Protein AF-A0A7L2SPP6-F1 (afdb_monomer_lite)

pLDDT: mean 87.81, std 11.23, range [38.44, 98.44]

InterPro domains:
  IPR000504 RNA recognition motif domain [PF00076] (158-211)
  IPR000504 RNA recognition motif domain [SM00360] (146-215)
  IPR000719 Protein kinase domain [PF00069] (4-117)
  IPR000719 Protein kinase domain [PS50011] (1-117)
  IPR011009 Protein kinase-like domain superfamily [SSF56112] (4-126)
  IPR012677 Nucleotide-binding alpha-beta plait domain superfamily [G3DSA:3.30.70.330] (129-227)
  IPR034371 UHMK1, RNA recognition motif [cd12465] (131-218)
  IPR034372 Serine/threonine-protein kinase Kist [PTHR46962] (1-227)
  IPR035979 RNA-binding domain superfamily [SSF54928] (148-219)

Radius of gyration: 25.3 Å; chains: 1; bounding box: 54×26×77 Å

Organism: NCBI:txid98133

Secondary structure (DSSP, 8-state):
----SS-TTS--HHHHHHHHHHHTTPPPSSPP-THHHHHHHHHHHHHHHHSS--HHHHHSHHHHHHHHHHHHHHHHHS----TTS-HHHHHHHHHHH--SSGGGSPPHHHHHTSHHHHS-----HHHHHHS--SEEEEES---TTTTT-HHHHHHHHHHHHHHHHTTS-EEEEE--SSSSSTT-EEEEESSHHHHHHHHHHHTT-EETTEE-EEEEE-HHHHHTT-------

Sequence (232 aa):
DVKYIQTDGYRAPEAELQNCLAQAGLQSETECTSAVDLWSLGIVLLEMFSGMKLKHTVQSQEWKTNSSAIIDRIFASEGVVNSAIPAYHLRDLIKSMLHCDQGKRASAEKALCSPFFSIPFAPHIEDLVMLPTPVLRLLNVLSDASLQCEEEYEDILEDIREECQKYGPVVSLLIPKENPGKGQVFVEYANAGDSKAAQKMLTGKIFDGKFVVATFYPLSAYKRGYLYQNLL

Foldseek 3Di:
DQPQDDDQLQFALQSVVQSVCVVVVHHDPDDDDCLSVLSSVLLVLLCVLQVDRCRVVCVDPVCVVPVLVVLVCSLVPDDPPPPQFPSVLSSVLSVLSNDNDSVSHDDPVRSCVGCRVVRPRDDDQCCQAPPFWQKKKKAPQDDLVCLVDPVSVVVSVVVVCVLLPVLADWPDKDADSDPPRHRMIMTGGPGRNSLVSSQVVQQQDDHPNDGMHMTHDDPVCVVVVNGDRDPD

Structure (mmCIF, N/CA/C/O backbone):
data_AF-A0A7L2SPP6-F1
#
_entry.id   AF-A0A7L2SPP6-F1
#
loop_
_atom_site.group_PDB
_atom_site.id
_atom_site.type_symbol
_atom_site.label_atom_id
_atom_site.label_alt_id
_atom_site.label_comp_id
_atom_site.label_asym_id
_atom_site.label_entity_id
_atom_site.label_seq_id
_atom_site.pdbx_PDB_ins_code
_atom_site.Cartn_x
_atom_site.Cartn_y
_atom_site.Cartn_z
_atom_site.occupancy
_atom_site.B_iso_or_equiv
_atom_site.auth_seq_id
_atom_site.auth_comp_id
_atom_site.auth_asym_id
_atom_site.auth_atom_id
_atom_site.pdbx_PDB_model_num
ATOM 1 N N . ASP A 1 1 ? 3.628 9.092 -42.011 1.00 49.25 1 ASP A N 1
ATOM 2 C CA . ASP A 1 1 ? 3.743 9.156 -40.542 1.00 49.25 1 ASP A CA 1
ATOM 3 C C . ASP A 1 1 ? 4.472 7.949 -39.993 1.00 49.25 1 ASP A C 1
ATOM 5 O O . ASP A 1 1 ? 3.926 6.851 -39.989 1.00 49.25 1 ASP A O 1
ATOM 9 N N . VAL A 1 2 ? 5.726 8.134 -39.575 1.00 56.25 2 VAL A N 1
ATOM 10 C CA . VAL A 1 2 ? 6.441 7.106 -38.808 1.00 56.25 2 VAL A CA 1
ATOM 11 C C . VAL A 1 2 ? 5.799 7.078 -37.424 1.00 56.25 2 VAL A C 1
ATOM 13 O O . VAL A 1 2 ? 5.910 8.042 -36.667 1.00 56.25 2 VAL A O 1
ATOM 16 N N . LYS A 1 3 ? 5.064 6.008 -37.114 1.00 67.56 3 LYS A N 1
ATOM 17 C CA . LYS A 1 3 ? 4.531 5.788 -35.768 1.00 67.56 3 LYS A CA 1
ATOM 18 C C . LYS A 1 3 ? 5.697 5.413 -34.861 1.00 67.56 3 LYS A C 1
ATOM 20 O O . LYS A 1 3 ? 6.126 4.265 -34.858 1.00 67.56 3 LYS A O 1
ATOM 25 N N . TYR A 1 4 ? 6.226 6.393 -34.138 1.00 77.38 4 TYR A N 1
ATOM 26 C CA . TYR A 1 4 ? 7.230 6.141 -33.113 1.00 77.38 4 TYR A CA 1
ATOM 27 C C . TYR A 1 4 ? 6.616 5.359 -31.957 1.00 77.38 4 TYR A C 1
ATOM 29 O O . TYR A 1 4 ? 5.540 5.703 -31.464 1.00 77.38 4 TYR A O 1
ATOM 37 N N . ILE A 1 5 ? 7.324 4.328 -31.512 1.00 82.44 5 ILE A N 1
ATOM 38 C CA . ILE A 1 5 ? 6.983 3.581 -30.308 1.00 82.44 5 ILE A CA 1
ATOM 39 C C . ILE A 1 5 ? 7.576 4.330 -29.118 1.00 82.44 5 ILE A C 1
ATOM 41 O O . ILE A 1 5 ? 8.785 4.563 -29.080 1.00 82.44 5 ILE A O 1
ATOM 45 N N . GLN A 1 6 ? 6.712 4.677 -28.160 1.00 90.31 6 GLN A N 1
ATOM 46 C CA . GLN A 1 6 ? 7.030 5.359 -26.900 1.00 90.31 6 GLN A CA 1
ATOM 47 C C . GLN A 1 6 ? 7.629 6.775 -27.030 1.00 90.31 6 GLN A C 1
ATOM 49 O O . GLN A 1 6 ? 8.369 7.133 -27.954 1.00 90.31 6 GLN A O 1
ATOM 54 N N . THR A 1 7 ? 7.314 7.607 -26.039 1.00 90.44 7 THR A N 1
ATOM 55 C CA . THR A 1 7 ? 7.851 8.966 -25.922 1.00 90.44 7 THR A CA 1
ATOM 56 C C . THR 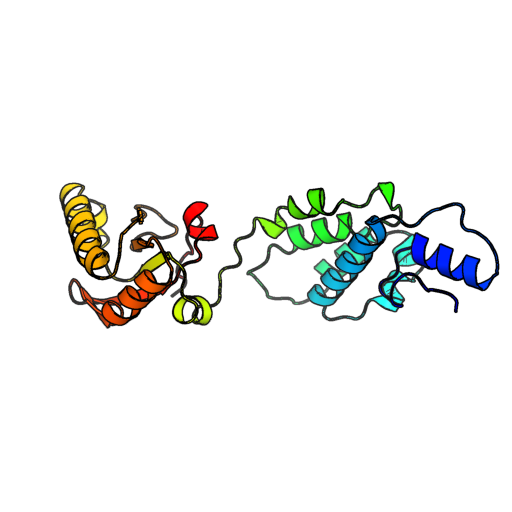A 1 7 ? 9.348 8.932 -25.629 1.00 90.44 7 THR A C 1
ATOM 58 O O . THR A 1 7 ? 9.828 8.110 -24.848 1.00 90.44 7 THR A O 1
ATOM 61 N N . ASP A 1 8 ? 10.087 9.855 -26.241 1.00 89.25 8 ASP A N 1
ATOM 62 C CA . ASP A 1 8 ? 11.520 10.028 -26.011 1.00 89.25 8 ASP A CA 1
ATOM 63 C C . ASP A 1 8 ? 11.845 10.193 -24.511 1.00 89.25 8 ASP A C 1
ATOM 65 O O . ASP A 1 8 ? 11.145 10.898 -23.785 1.00 89.25 8 ASP A O 1
ATOM 69 N N . GLY A 1 9 ? 12.896 9.516 -24.043 1.00 88.81 9 GLY A N 1
ATOM 70 C CA . GLY A 1 9 ? 13.249 9.387 -22.622 1.00 88.81 9 GLY A CA 1
ATOM 71 C C . GLY A 1 9 ? 12.615 8.202 -21.882 1.00 88.81 9 GLY A C 1
ATOM 72 O O . GLY A 1 9 ? 13.157 7.796 -20.860 1.00 88.81 9 GLY A O 1
ATOM 73 N N . TYR A 1 10 ? 11.552 7.593 -22.416 1.00 94.81 10 TYR A N 1
ATOM 74 C CA . TYR A 1 10 ? 10.869 6.434 -21.809 1.00 94.81 10 TYR A CA 1
ATOM 75 C C . TYR A 1 10 ? 10.924 5.172 -22.676 1.00 94.81 10 TYR A C 1
ATOM 77 O O . TYR A 1 10 ? 10.292 4.166 -22.349 1.00 94.81 10 TYR A O 1
ATOM 85 N N . ARG A 1 11 ? 11.659 5.225 -23.790 1.00 94.50 11 ARG A N 1
ATOM 86 C CA . ARG A 1 11 ? 11.756 4.140 -24.769 1.00 94.50 11 ARG A CA 1
ATOM 87 C C . ARG A 1 11 ? 12.587 2.983 -24.241 1.00 94.50 11 ARG A C 1
ATOM 89 O O . ARG A 1 11 ? 13.690 3.196 -23.733 1.00 94.50 11 ARG A O 1
ATOM 96 N N . ALA A 1 12 ? 12.069 1.774 -24.413 1.00 95.38 12 ALA A N 1
ATOM 97 C CA . ALA A 1 12 ? 12.829 0.549 -24.210 1.00 95.38 12 ALA A CA 1
ATOM 98 C C . ALA A 1 12 ? 13.917 0.384 -25.293 1.00 95.38 12 ALA A C 1
ATOM 100 O O . ALA A 1 12 ? 13.779 0.950 -26.381 1.00 95.38 12 ALA A O 1
ATOM 101 N N . PRO A 1 13 ? 14.984 -0.401 -25.051 1.00 94.06 13 PRO A N 1
ATOM 102 C CA . PRO A 1 13 ? 16.058 -0.607 -26.026 1.00 94.06 13 PRO A CA 1
ATOM 103 C C . PRO A 1 13 ? 15.583 -1.117 -27.394 1.00 94.06 13 PRO A C 1
ATOM 105 O O . PRO A 1 13 ? 16.046 -0.635 -28.424 1.00 94.06 13 PRO A O 1
ATOM 108 N N . GLU A 1 14 ? 14.642 -2.058 -27.415 1.00 93.25 14 GLU A N 1
ATOM 109 C CA . GLU A 1 14 ? 14.033 -2.608 -28.628 1.00 93.25 14 GLU A CA 1
ATOM 110 C C . GLU A 1 14 ? 13.117 -1.603 -29.331 1.00 93.25 14 GLU A C 1
ATOM 112 O O . GLU A 1 14 ? 13.107 -1.553 -30.558 1.00 93.25 14 GLU A O 1
ATOM 117 N N . ALA A 1 15 ? 12.424 -0.743 -28.579 1.00 93.19 15 ALA A N 1
ATOM 118 C CA . ALA A 1 15 ? 11.616 0.330 -29.150 1.00 93.19 15 ALA A CA 1
ATOM 119 C C . ALA A 1 15 ? 12.500 1.405 -29.793 1.00 93.19 15 ALA A C 1
ATOM 121 O O . ALA A 1 15 ? 12.202 1.877 -30.888 1.00 93.19 15 ALA A O 1
ATOM 122 N N . GLU A 1 16 ? 13.616 1.764 -29.151 1.00 91.75 16 GLU A N 1
ATOM 123 C CA . GLU A 1 16 ? 14.609 2.673 -29.728 1.00 91.75 16 GLU A CA 1
ATOM 124 C C . GLU A 1 16 ? 15.222 2.072 -31.000 1.00 91.75 16 GLU A C 1
ATOM 126 O O . GLU A 1 16 ? 15.244 2.736 -32.034 1.00 91.75 16 GLU A O 1
ATOM 131 N N . LEU A 1 17 ? 15.629 0.797 -30.967 1.00 90.56 17 LEU A N 1
ATOM 132 C CA . LEU A 1 17 ? 16.156 0.099 -32.141 1.00 90.56 17 LEU A CA 1
ATOM 133 C C . LEU A 1 17 ? 15.142 0.079 -33.292 1.00 90.56 17 LEU A C 1
ATOM 135 O O . LEU A 1 17 ? 15.488 0.418 -34.423 1.00 90.56 17 LEU A O 1
ATOM 139 N N . GLN A 1 18 ? 13.887 -0.276 -33.011 1.00 91.00 18 GLN A N 1
ATOM 140 C CA . GLN A 1 18 ? 12.832 -0.315 -34.017 1.00 91.00 18 GLN A CA 1
ATOM 141 C C . GLN A 1 18 ? 12.541 1.077 -34.591 1.00 91.00 18 GLN A C 1
ATOM 143 O O . GLN A 1 18 ? 12.384 1.211 -35.804 1.00 91.00 18 GLN A O 1
ATOM 148 N N . ASN A 1 19 ? 12.525 2.120 -33.757 1.00 90.62 19 ASN A N 1
ATOM 149 C CA . ASN A 1 19 ? 12.376 3.503 -34.209 1.00 90.62 19 ASN A CA 1
ATOM 150 C C . ASN A 1 19 ? 13.540 3.928 -35.124 1.00 90.62 19 ASN A C 1
ATOM 152 O O . ASN A 1 19 ? 13.295 4.531 -36.169 1.00 90.62 19 ASN A O 1
ATOM 156 N N . CYS A 1 20 ? 14.787 3.586 -34.776 1.00 88.94 20 CYS A N 1
ATOM 157 C CA . CYS A 1 20 ? 15.964 3.867 -35.604 1.00 88.94 20 CYS A CA 1
ATOM 158 C C . CYS A 1 20 ? 15.914 3.135 -36.953 1.00 88.94 20 CYS A C 1
ATOM 160 O O . CYS A 1 20 ? 16.170 3.738 -37.995 1.00 88.94 20 CYS A O 1
ATOM 162 N N . LEU A 1 21 ? 15.558 1.847 -36.958 1.00 89.31 21 LEU A N 1
ATOM 163 C CA . LEU A 1 21 ? 15.439 1.061 -38.189 1.00 89.31 21 LEU A CA 1
ATOM 164 C C . LEU A 1 21 ? 14.303 1.579 -39.075 1.00 89.31 21 LEU A C 1
ATOM 166 O O . LEU A 1 21 ? 14.503 1.755 -40.274 1.00 89.31 21 LEU A O 1
ATOM 170 N N . ALA A 1 22 ? 13.155 1.924 -38.485 1.00 86.88 22 ALA A N 1
ATOM 171 C CA . ALA A 1 22 ? 12.034 2.509 -39.213 1.00 86.88 22 ALA A CA 1
ATOM 172 C C . ALA A 1 22 ? 12.404 3.851 -39.867 1.00 86.88 22 ALA A C 1
ATOM 174 O O . ALA A 1 22 ? 12.022 4.098 -41.010 1.00 86.88 22 ALA A O 1
ATOM 175 N N . GLN A 1 23 ? 13.187 4.697 -39.186 1.00 86.56 23 GLN A N 1
ATOM 176 C CA . GLN A 1 23 ? 13.736 5.926 -39.776 1.00 86.56 23 GLN A CA 1
ATOM 177 C C . GLN A 1 23 ? 14.676 5.638 -40.955 1.00 86.56 23 GLN A C 1
ATOM 179 O O . GLN A 1 23 ? 14.678 6.387 -41.930 1.00 86.56 23 GLN A O 1
ATOM 184 N N . ALA A 1 24 ? 15.445 4.551 -40.885 1.00 87.25 24 ALA A N 1
ATOM 185 C CA . ALA A 1 24 ? 16.335 4.102 -41.954 1.00 87.25 24 ALA A CA 1
ATOM 186 C C . ALA A 1 24 ? 15.620 3.317 -43.076 1.00 87.25 24 ALA A C 1
ATOM 188 O O . ALA A 1 24 ? 16.270 2.897 -44.031 1.00 87.25 24 ALA A O 1
ATOM 189 N N . GLY A 1 25 ? 14.302 3.098 -42.977 1.00 86.12 25 GLY A N 1
ATOM 190 C CA . GLY A 1 25 ? 13.533 2.292 -43.933 1.00 86.12 25 GLY A CA 1
ATOM 191 C C 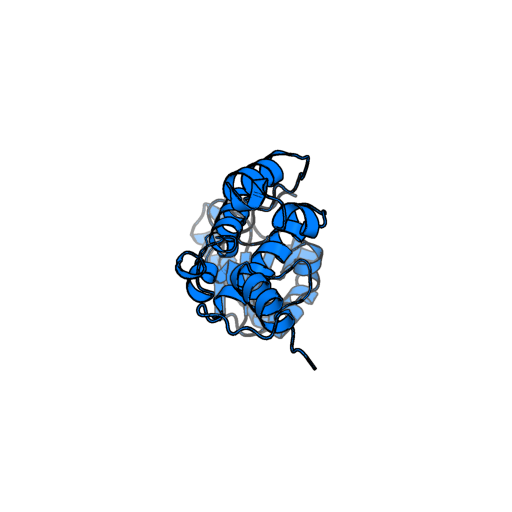. GLY A 1 25 ? 13.793 0.781 -43.842 1.00 86.12 25 GLY A C 1
ATOM 192 O O . GLY A 1 25 ? 13.486 0.052 -44.783 1.00 86.12 25 GLY A O 1
ATOM 193 N N . LEU A 1 26 ? 14.361 0.310 -42.730 1.00 84.62 26 LEU A N 1
ATOM 194 C CA . LEU A 1 26 ? 14.680 -1.091 -42.453 1.00 84.62 26 LEU A CA 1
ATOM 195 C C . LEU A 1 26 ? 13.642 -1.718 -41.508 1.00 84.62 26 LEU A C 1
ATOM 197 O O . LEU A 1 26 ? 13.009 -1.028 -40.707 1.00 84.62 26 LEU A O 1
ATOM 201 N N . GLN A 1 27 ? 13.480 -3.041 -41.581 1.00 78.75 27 GLN A N 1
ATOM 202 C CA . GLN A 1 27 ? 12.636 -3.800 -40.651 1.00 78.75 27 GLN A CA 1
ATOM 203 C C . GLN A 1 27 ? 13.467 -4.345 -39.483 1.00 78.75 27 GLN A C 1
ATOM 205 O O . GLN A 1 27 ? 14.603 -4.775 -39.672 1.00 78.75 27 GLN A O 1
ATOM 210 N N . SER A 1 28 ? 12.897 -4.314 -38.276 1.00 76.88 28 SER A N 1
ATOM 211 C CA . SER A 1 28 ? 13.494 -4.922 -37.080 1.00 76.88 28 SER A CA 1
ATOM 212 C C . SER A 1 28 ? 13.183 -6.414 -37.034 1.00 76.88 28 SER A C 1
ATOM 214 O O . SER A 1 28 ? 12.033 -6.799 -37.227 1.00 76.88 28 SER A O 1
ATOM 216 N N . GLU A 1 29 ? 14.183 -7.238 -36.725 1.00 77.31 29 GLU A N 1
ATOM 217 C CA . GLU A 1 29 ? 13.984 -8.664 -36.418 1.00 77.31 29 GLU A CA 1
ATOM 218 C C . GLU A 1 29 ? 13.410 -8.874 -35.008 1.00 77.31 29 GLU A C 1
ATOM 220 O O . GLU A 1 29 ? 12.748 -9.873 -34.739 1.00 77.31 29 GLU A O 1
ATOM 225 N N . THR A 1 30 ? 13.639 -7.914 -34.107 1.00 78.50 30 THR A N 1
ATOM 226 C CA . THR A 1 30 ? 13.127 -7.941 -32.734 1.00 78.50 30 THR A CA 1
ATOM 227 C C . THR A 1 30 ? 11.818 -7.169 -32.668 1.00 78.50 30 THR A C 1
ATOM 229 O O . THR A 1 30 ? 11.803 -5.954 -32.886 1.00 78.50 30 THR A O 1
ATOM 232 N N . GLU A 1 31 ? 10.731 -7.867 -32.349 1.00 85.75 31 GLU A N 1
ATOM 233 C CA . GLU A 1 31 ? 9.416 -7.266 -32.135 1.00 85.75 31 GLU A CA 1
ATOM 234 C C . GLU A 1 31 ? 9.297 -6.704 -30.708 1.00 85.75 31 GLU A C 1
ATOM 236 O O . GLU A 1 31 ? 9.747 -7.321 -29.734 1.00 85.75 31 GLU A O 1
ATOM 241 N N . CYS A 1 32 ? 8.688 -5.522 -30.587 1.00 90.31 32 CYS A N 1
ATOM 242 C CA . CYS A 1 32 ? 8.329 -4.942 -29.297 1.00 90.31 32 CYS A CA 1
ATOM 243 C C . CYS A 1 32 ? 7.147 -5.700 -28.686 1.00 90.31 32 CYS A C 1
ATOM 245 O O . CYS A 1 32 ? 6.068 -5.766 -29.272 1.00 90.31 32 CYS A O 1
ATOM 247 N N . THR A 1 33 ? 7.329 -6.215 -27.474 1.00 92.81 33 THR A N 1
ATOM 248 C CA . THR A 1 33 ? 6.255 -6.842 -26.689 1.00 92.81 33 THR A CA 1
ATOM 249 C C . THR A 1 33 ? 5.692 -5.863 -25.654 1.00 92.81 33 THR A C 1
ATOM 251 O O . THR A 1 33 ? 6.205 -4.758 -25.491 1.00 92.81 33 THR A O 1
ATOM 254 N N . SER A 1 34 ? 4.695 -6.274 -24.862 1.00 92.88 34 SER A N 1
ATOM 255 C CA . SER A 1 34 ? 4.218 -5.487 -23.708 1.00 92.88 34 SER A CA 1
ATOM 256 C C . SER A 1 34 ? 5.301 -5.229 -22.644 1.00 92.88 34 SER A C 1
ATOM 258 O O . SER A 1 34 ? 5.099 -4.444 -21.720 1.00 92.88 34 SER A O 1
ATOM 260 N N . ALA A 1 35 ? 6.475 -5.866 -22.747 1.00 95.38 35 ALA A N 1
ATOM 261 C CA . ALA A 1 35 ? 7.626 -5.584 -21.893 1.00 95.38 35 ALA A CA 1
ATOM 262 C C . ALA A 1 35 ? 8.155 -4.146 -22.051 1.00 95.38 35 ALA A C 1
ATOM 264 O O . ALA A 1 35 ? 8.863 -3.657 -21.164 1.00 95.38 35 ALA A O 1
ATOM 265 N N . VAL A 1 36 ? 7.828 -3.456 -23.152 1.00 96.19 36 VAL A N 1
ATOM 266 C CA . VAL A 1 36 ? 8.181 -2.042 -23.338 1.00 96.19 36 VAL A CA 1
ATOM 267 C C . VAL A 1 36 ? 7.448 -1.148 -22.331 1.00 96.19 36 VAL A C 1
ATOM 269 O O . VAL A 1 36 ? 8.048 -0.208 -21.811 1.00 96.19 36 VAL A O 1
ATOM 272 N N . ASP A 1 37 ? 6.204 -1.473 -21.969 1.00 96.12 37 ASP A N 1
ATOM 273 C CA . ASP A 1 37 ? 5.414 -0.693 -21.006 1.00 96.12 37 ASP A CA 1
ATOM 274 C C . ASP A 1 37 ? 6.011 -0.776 -19.599 1.00 96.12 37 ASP A C 1
ATOM 276 O O . ASP A 1 37 ? 6.104 0.227 -18.889 1.00 96.12 37 ASP A O 1
ATOM 280 N N . LEU A 1 38 ? 6.498 -1.964 -19.222 1.00 97.38 38 LEU A N 1
ATOM 281 C CA . LEU A 1 38 ? 7.192 -2.184 -17.951 1.00 97.38 38 LEU A CA 1
ATOM 282 C C . LEU A 1 38 ? 8.483 -1.370 -17.883 1.00 97.38 38 LEU A C 1
ATOM 284 O O . LEU A 1 38 ? 8.789 -0.809 -16.834 1.00 97.38 38 LEU A O 1
ATOM 288 N N . TRP A 1 39 ? 9.205 -1.242 -18.998 1.00 97.31 39 TRP A N 1
ATOM 289 C CA . TRP A 1 39 ? 10.369 -0.364 -19.065 1.00 97.31 39 TRP A CA 1
ATOM 290 C C . TRP A 1 39 ? 9.986 1.099 -18.824 1.00 97.31 39 TRP A C 1
ATOM 292 O O . TRP A 1 39 ? 10.568 1.742 -17.951 1.00 97.31 39 TRP A O 1
ATOM 302 N N . SER A 1 40 ? 8.989 1.627 -19.547 1.00 97.12 40 SER A N 1
ATOM 303 C CA . SER A 1 40 ? 8.539 3.013 -19.353 1.00 97.12 40 SER A CA 1
ATOM 304 C C . SER A 1 40 ? 8.096 3.269 -17.914 1.00 97.12 40 SER A C 1
ATOM 306 O O . SER A 1 40 ? 8.489 4.279 -17.332 1.00 97.12 40 SER A O 1
ATOM 308 N N . LEU A 1 41 ? 7.339 2.341 -17.319 1.00 97.31 41 LEU A N 1
ATOM 309 C CA . LEU A 1 41 ? 6.928 2.422 -15.920 1.00 97.31 41 LEU A CA 1
ATOM 310 C C . LEU A 1 41 ? 8.137 2.429 -14.975 1.00 97.31 41 LEU A C 1
ATOM 312 O O . LEU A 1 41 ? 8.193 3.255 -14.069 1.00 97.31 41 LEU A O 1
ATOM 316 N N . GLY A 1 42 ? 9.128 1.566 -15.208 1.00 97.25 42 GLY A N 1
ATOM 317 C CA . GLY A 1 42 ? 10.364 1.533 -14.428 1.00 97.25 42 GLY A CA 1
ATOM 318 C C . GLY A 1 42 ? 11.126 2.861 -14.467 1.00 97.25 42 GLY A C 1
ATOM 319 O O . GLY A 1 42 ? 11.604 3.317 -13.429 1.00 97.25 42 GLY A O 1
ATOM 320 N N . ILE A 1 43 ? 11.191 3.517 -15.635 1.00 97.44 43 ILE A N 1
ATOM 321 C CA . ILE A 1 43 ? 11.803 4.847 -15.769 1.00 97.44 43 ILE A CA 1
ATOM 322 C C . ILE A 1 43 ? 11.003 5.883 -14.982 1.00 97.44 43 ILE A C 1
ATOM 324 O O . ILE A 1 43 ? 11.595 6.627 -14.207 1.00 97.44 43 ILE A O 1
ATOM 328 N N . VAL A 1 44 ? 9.672 5.905 -15.119 1.00 96.94 44 VAL A N 1
ATOM 329 C CA . VAL A 1 44 ? 8.805 6.825 -14.361 1.00 96.94 44 VAL A CA 1
ATOM 330 C C . VAL A 1 44 ? 9.011 6.657 -12.855 1.00 96.94 44 VAL A C 1
ATOM 332 O O . VAL A 1 44 ? 9.209 7.649 -12.159 1.00 96.94 44 VAL A O 1
ATOM 335 N N . LEU A 1 45 ? 9.031 5.421 -12.350 1.00 94.81 45 LEU A N 1
ATOM 336 C CA . LEU A 1 45 ? 9.255 5.140 -10.929 1.00 94.81 45 LEU A CA 1
ATOM 337 C C . LEU A 1 45 ? 10.639 5.608 -10.456 1.00 94.81 45 LEU A C 1
ATOM 339 O O . LEU A 1 45 ? 10.756 6.164 -9.364 1.00 94.81 45 LEU A O 1
ATOM 343 N N . LEU A 1 46 ? 11.682 5.422 -11.270 1.00 94.00 46 LEU A N 1
ATOM 344 C CA . LEU A 1 46 ? 13.037 5.859 -10.935 1.00 94.00 46 LEU A CA 1
ATOM 345 C C . LEU A 1 46 ? 13.178 7.390 -10.971 1.00 94.00 46 LEU A C 1
ATOM 347 O O . LEU A 1 46 ? 13.862 7.957 -10.119 1.00 94.00 46 LEU A O 1
ATOM 351 N N . GLU A 1 47 ? 12.509 8.072 -11.904 1.00 94.38 47 GLU A N 1
ATOM 352 C CA . GLU A 1 47 ? 12.419 9.540 -11.922 1.00 94.38 47 GLU A CA 1
ATOM 353 C C . GLU A 1 47 ? 11.653 10.065 -10.700 1.00 94.38 47 GLU A C 1
ATOM 355 O O . GLU A 1 47 ? 12.119 10.994 -10.047 1.00 94.38 47 GLU A O 1
ATOM 360 N N . MET A 1 48 ? 10.516 9.451 -10.345 1.00 91.19 48 MET A N 1
ATOM 361 C CA . MET A 1 48 ? 9.734 9.822 -9.155 1.00 91.19 48 MET A CA 1
ATOM 362 C C . MET A 1 48 ? 10.539 9.654 -7.867 1.00 91.19 48 MET A C 1
ATOM 364 O O . MET A 1 48 ? 10.455 10.497 -6.980 1.00 91.19 48 MET A O 1
ATOM 368 N N . PHE A 1 49 ? 11.319 8.576 -7.767 1.00 88.50 49 PHE A N 1
ATOM 369 C CA . PHE A 1 49 ? 12.175 8.327 -6.614 1.00 88.50 49 PHE A CA 1
ATOM 370 C C . PHE A 1 49 ? 13.349 9.313 -6.538 1.00 88.50 49 PHE A C 1
ATOM 372 O O . PHE A 1 49 ? 13.634 9.852 -5.474 1.00 88.50 49 PHE A O 1
ATOM 379 N N . SER A 1 50 ? 14.036 9.542 -7.658 1.00 89.56 50 SER A N 1
ATOM 380 C CA . SER A 1 50 ? 15.254 10.362 -7.689 1.00 89.56 50 SER A CA 1
ATOM 381 C C . SER A 1 50 ? 15.001 11.868 -7.764 1.00 89.56 50 SER A C 1
ATOM 383 O O . SER A 1 50 ? 15.917 12.645 -7.521 1.00 89.56 50 SER A O 1
ATOM 385 N N . GLY A 1 51 ? 13.800 12.296 -8.165 1.00 89.38 51 GLY A N 1
ATOM 386 C CA . GLY A 1 51 ? 13.499 13.698 -8.466 1.00 89.38 51 GLY A CA 1
ATOM 387 C C . GLY A 1 51 ? 14.222 14.239 -9.709 1.00 89.38 51 GLY A C 1
ATOM 388 O O . GLY A 1 51 ? 14.155 15.436 -9.987 1.00 89.38 51 GLY A O 1
ATOM 389 N N . MET A 1 52 ? 14.910 13.380 -10.469 1.00 90.69 52 MET A N 1
ATOM 390 C CA . MET A 1 52 ? 15.726 13.754 -11.624 1.00 90.69 52 MET A CA 1
ATOM 391 C C . MET A 1 52 ? 15.132 13.229 -12.928 1.00 90.69 52 MET A C 1
ATOM 393 O O . MET A 1 52 ? 14.502 12.175 -12.970 1.00 90.69 52 MET A O 1
ATOM 397 N N . LYS A 1 53 ? 15.402 13.936 -14.031 1.00 93.12 53 LYS A N 1
ATOM 398 C CA . LYS A 1 53 ? 15.152 13.420 -15.382 1.00 93.12 53 LYS A CA 1
ATOM 399 C C . LYS A 1 53 ? 16.286 12.508 -15.826 1.00 93.12 53 LYS A C 1
ATOM 401 O O . LYS A 1 53 ? 17.449 12.901 -15.786 1.00 93.12 53 LYS A O 1
ATOM 406 N N . LEU A 1 54 ? 15.945 11.307 -16.292 1.00 93.44 54 LEU A N 1
ATOM 407 C CA . LEU A 1 54 ? 16.928 10.238 -16.522 1.00 93.44 54 LEU A CA 1
ATOM 408 C C . LEU A 1 54 ? 17.185 9.929 -17.995 1.00 93.44 54 LEU A C 1
ATOM 410 O O . LEU A 1 54 ? 18.006 9.066 -18.296 1.00 93.44 54 LEU A O 1
ATOM 414 N N . LYS A 1 55 ? 16.548 10.658 -18.917 1.00 93.12 55 LYS A N 1
ATOM 415 C CA . LYS A 1 55 ? 16.696 10.483 -20.372 1.00 93.12 55 LYS A CA 1
ATOM 416 C C . LYS A 1 55 ? 18.153 10.275 -20.811 1.00 93.12 55 LYS A C 1
ATOM 418 O O . LYS A 1 55 ? 18.465 9.277 -21.454 1.00 93.12 55 LYS A O 1
ATOM 423 N N . HIS A 1 56 ? 19.045 11.197 -20.446 1.00 93.06 56 HIS A N 1
ATOM 424 C CA . HIS A 1 56 ? 20.455 11.130 -20.841 1.00 93.06 56 HIS A CA 1
ATOM 425 C C . HIS A 1 56 ? 21.202 9.980 -20.155 1.00 93.06 56 HIS A C 1
ATOM 427 O O . HIS A 1 56 ? 22.019 9.312 -20.786 1.00 93.06 56 HIS A O 1
ATOM 433 N N . THR A 1 57 ? 20.883 9.708 -18.889 1.00 93.00 57 THR A N 1
ATOM 434 C CA . THR A 1 57 ? 21.460 8.598 -18.123 1.00 93.00 57 THR A CA 1
ATOM 435 C C . THR A 1 57 ? 21.134 7.258 -18.771 1.00 93.00 57 THR A C 1
ATOM 437 O O . THR A 1 57 ? 22.035 6.461 -19.010 1.00 93.00 57 THR A O 1
ATOM 440 N N . VAL A 1 58 ? 19.869 7.027 -19.122 1.00 92.81 58 VAL A N 1
ATOM 441 C CA . VAL A 1 58 ? 19.384 5.768 -19.711 1.00 92.81 58 VAL A CA 1
ATOM 442 C C . VAL A 1 58 ? 19.955 5.533 -21.114 1.00 92.81 58 VAL A C 1
ATOM 444 O O . VAL A 1 58 ? 20.189 4.395 -21.515 1.00 92.81 58 VAL A O 1
ATOM 447 N N . GLN A 1 59 ? 20.230 6.607 -21.858 1.00 90.69 59 GLN A N 1
ATOM 448 C CA . GLN A 1 59 ? 20.856 6.536 -23.182 1.00 90.69 59 GLN A CA 1
ATOM 449 C C . GLN A 1 59 ? 22.380 6.324 -23.126 1.00 90.69 59 GLN A C 1
ATOM 451 O O . GLN A 1 59 ? 22.985 5.960 -24.139 1.00 90.69 59 GLN A O 1
ATOM 456 N N . SER A 1 60 ? 23.004 6.534 -21.963 1.00 93.06 60 SER A N 1
ATOM 457 C CA . SER A 1 60 ? 24.455 6.451 -21.793 1.00 93.06 60 SER A CA 1
ATOM 458 C C . SER A 1 60 ? 25.006 5.034 -21.990 1.00 93.06 60 SER A C 1
ATOM 460 O O . SER A 1 60 ? 24.335 4.020 -21.775 1.00 93.06 60 SER A O 1
ATOM 462 N N . GLN A 1 61 ? 26.287 4.957 -22.353 1.00 92.94 61 GLN A N 1
ATOM 463 C CA . GLN A 1 61 ? 26.987 3.678 -22.456 1.00 92.94 61 GLN A CA 1
ATOM 464 C C . GLN A 1 61 ? 27.154 2.997 -21.090 1.00 92.94 61 GLN A C 1
ATOM 466 O O . GLN A 1 61 ? 27.141 1.768 -21.005 1.00 92.94 61 GLN A O 1
ATOM 471 N N . GLU A 1 62 ? 27.269 3.780 -20.015 1.00 93.69 62 GLU A N 1
ATOM 472 C CA . GLU A 1 62 ? 27.346 3.258 -18.650 1.00 93.69 62 GLU A CA 1
ATOM 473 C C . GLU A 1 62 ? 26.078 2.478 -18.292 1.00 93.69 62 GLU A C 1
ATOM 475 O O . GLU A 1 62 ? 26.167 1.364 -17.775 1.00 93.69 62 GLU A O 1
ATOM 480 N N . TRP A 1 63 ? 24.902 3.009 -18.647 1.00 93.94 63 TRP A N 1
ATOM 481 C CA . TRP A 1 63 ? 23.623 2.335 -18.420 1.00 93.94 63 TRP A CA 1
ATOM 482 C C . TRP A 1 63 ? 23.510 1.028 -19.188 1.00 93.94 63 TRP A C 1
ATOM 484 O O . TRP A 1 63 ? 23.135 0.003 -18.620 1.00 93.94 63 TRP A O 1
ATOM 494 N N . LYS A 1 64 ? 23.899 1.035 -20.466 1.00 90.56 64 LYS A N 1
ATOM 495 C CA . LYS A 1 64 ? 23.920 -0.181 -21.292 1.00 90.56 64 LYS A CA 1
ATOM 496 C C . LYS A 1 64 ? 24.865 -1.244 -20.732 1.00 90.56 64 LYS A C 1
ATOM 498 O O . LYS A 1 64 ? 24.596 -2.430 -20.882 1.00 90.56 64 LYS A O 1
ATOM 503 N N . THR A 1 65 ? 25.951 -0.817 -20.088 1.00 93.06 65 THR A N 1
ATOM 504 C CA . THR A 1 65 ? 26.941 -1.712 -19.479 1.00 93.06 65 THR A CA 1
ATOM 505 C C . THR A 1 65 ? 26.424 -2.311 -18.175 1.00 93.06 65 THR A C 1
ATOM 507 O O . THR A 1 65 ? 26.545 -3.515 -17.965 1.00 93.06 65 THR A O 1
ATOM 510 N N . ASN A 1 66 ? 25.867 -1.487 -17.281 1.00 93.69 66 ASN A N 1
ATOM 511 C CA . ASN A 1 66 ? 25.367 -1.950 -15.990 1.00 93.69 66 ASN A CA 1
ATOM 512 C C . ASN A 1 66 ? 24.316 -0.998 -15.391 1.00 93.69 66 ASN A C 1
ATOM 514 O O . ASN A 1 66 ? 24.597 -0.235 -14.463 1.00 93.69 66 ASN A O 1
ATOM 518 N N . SER A 1 67 ? 23.081 -1.079 -15.890 1.00 94.56 67 SER A N 1
ATOM 519 C CA . SER A 1 67 ? 21.949 -0.305 -15.367 1.00 94.56 67 SER A CA 1
ATOM 520 C C . SER A 1 67 ? 21.698 -0.573 -13.880 1.00 94.56 67 SER A C 1
ATOM 522 O O . SER A 1 67 ? 21.425 0.363 -13.132 1.00 94.56 67 SER A O 1
ATOM 524 N N . SER A 1 68 ? 21.876 -1.817 -13.415 1.00 95.25 68 SER A N 1
ATOM 525 C CA . SER A 1 68 ? 21.703 -2.180 -12.001 1.00 95.25 68 SER A CA 1
ATOM 526 C C . SER A 1 68 ? 22.616 -1.370 -11.082 1.00 95.25 68 SER A C 1
ATOM 528 O O . SER A 1 68 ? 22.139 -0.854 -10.075 1.00 95.25 68 SER A O 1
ATOM 530 N N . ALA A 1 69 ? 23.900 -1.225 -11.424 1.00 95.31 69 ALA A N 1
ATOM 531 C CA . ALA A 1 69 ? 24.846 -0.457 -10.617 1.00 95.31 69 ALA A CA 1
ATOM 532 C C . ALA A 1 69 ? 24.521 1.043 -10.600 1.00 95.31 69 ALA A C 1
ATOM 534 O O . ALA A 1 69 ? 24.730 1.704 -9.585 1.00 95.31 69 ALA A O 1
ATOM 535 N N . ILE A 1 70 ? 23.991 1.590 -11.698 1.00 94.94 70 ILE A N 1
ATOM 536 C CA . ILE A 1 70 ? 23.532 2.985 -11.733 1.00 94.94 70 ILE A CA 1
ATOM 537 C C . ILE A 1 70 ? 22.305 3.162 -10.840 1.00 94.94 70 ILE A C 1
ATOM 539 O O . ILE A 1 70 ? 22.272 4.094 -10.042 1.00 94.94 70 ILE A O 1
ATOM 543 N N . ILE A 1 71 ? 21.332 2.250 -10.920 1.00 95.00 71 ILE A N 1
ATOM 544 C CA . ILE A 1 71 ? 20.154 2.256 -10.044 1.00 95.00 71 ILE A CA 1
ATOM 545 C C . ILE A 1 71 ? 20.594 2.169 -8.575 1.00 95.00 71 ILE A C 1
ATOM 547 O O . ILE A 1 71 ? 20.132 2.958 -7.759 1.00 95.00 71 ILE A O 1
ATOM 551 N N . ASP A 1 72 ? 21.534 1.282 -8.235 1.00 93.56 72 ASP A N 1
ATOM 552 C CA . ASP A 1 72 ? 22.082 1.189 -6.874 1.00 93.56 72 ASP A CA 1
ATOM 553 C C . ASP A 1 72 ? 22.703 2.503 -6.402 1.00 93.56 72 ASP A C 1
ATOM 555 O O . ASP A 1 72 ? 22.454 2.926 -5.276 1.00 93.56 72 ASP A O 1
ATOM 559 N N . ARG A 1 73 ? 23.472 3.177 -7.265 1.00 92.62 73 ARG A N 1
ATOM 560 C CA . ARG A 1 73 ? 24.061 4.484 -6.951 1.00 92.62 73 ARG A CA 1
ATOM 561 C C . ARG A 1 73 ? 22.998 5.554 -6.737 1.00 92.62 73 ARG A C 1
ATOM 563 O O . ARG A 1 73 ? 23.136 6.301 -5.784 1.00 92.62 73 ARG A O 1
ATOM 570 N N . ILE A 1 74 ? 21.944 5.598 -7.556 1.00 91.62 74 ILE A N 1
ATOM 571 C CA . ILE A 1 74 ? 20.825 6.545 -7.388 1.00 91.62 74 ILE A CA 1
ATOM 572 C C . ILE A 1 74 ? 20.130 6.326 -6.038 1.00 91.62 74 ILE A C 1
ATOM 574 O O . ILE A 1 74 ? 19.838 7.279 -5.324 1.00 91.62 74 ILE A O 1
ATOM 578 N N . PHE A 1 75 ? 19.901 5.068 -5.658 1.00 90.25 75 PHE A N 1
ATOM 579 C CA . PHE A 1 75 ? 19.325 4.727 -4.353 1.00 90.25 75 PHE A CA 1
ATOM 580 C C . PHE A 1 75 ? 20.279 4.981 -3.178 1.00 90.25 75 PHE A C 1
ATOM 582 O O . PHE A 1 75 ? 19.819 5.106 -2.046 1.00 90.25 75 PHE A O 1
ATOM 589 N N . ALA A 1 76 ? 21.586 5.059 -3.431 1.00 86.81 76 ALA A N 1
ATOM 590 C CA . ALA A 1 76 ? 22.600 5.367 -2.428 1.00 86.81 76 ALA A CA 1
ATOM 591 C C . ALA A 1 76 ? 22.952 6.863 -2.344 1.00 86.81 76 ALA A C 1
ATOM 593 O O . ALA A 1 76 ? 23.540 7.275 -1.346 1.00 86.81 76 ALA A O 1
ATOM 594 N N . SER A 1 77 ? 22.661 7.663 -3.379 1.00 79.12 77 SER A N 1
ATOM 595 C CA . SER A 1 77 ? 23.309 8.963 -3.560 1.00 79.12 77 SER A CA 1
ATOM 596 C C . SER A 1 77 ? 22.786 10.081 -2.670 1.00 79.12 77 SER A C 1
ATOM 598 O O . SER A 1 77 ? 23.587 10.955 -2.372 1.00 79.12 77 SER A O 1
ATOM 600 N N . GLU A 1 78 ? 21.539 10.091 -2.188 1.00 57.88 78 GLU A N 1
ATOM 601 C CA . GLU A 1 78 ? 21.074 11.213 -1.352 1.00 57.88 78 GLU A CA 1
ATOM 602 C C . GLU A 1 78 ? 19.992 10.839 -0.334 1.00 57.88 78 GLU A C 1
ATOM 604 O O . GLU A 1 78 ? 19.059 10.109 -0.651 1.00 57.88 78 GLU A O 1
ATOM 609 N N . GLY A 1 79 ? 20.113 11.377 0.890 1.00 57.09 79 GLY A N 1
ATOM 610 C CA . GLY A 1 79 ? 19.263 12.467 1.412 1.00 57.09 79 GLY A CA 1
ATOM 611 C C . GLY A 1 79 ? 17.733 12.339 1.429 1.00 57.09 79 GLY A C 1
ATOM 612 O O . GLY A 1 79 ? 17.069 13.215 1.980 1.00 57.09 79 GLY A O 1
ATOM 613 N N . VAL A 1 80 ? 17.145 11.281 0.879 1.00 54.09 80 VAL A N 1
ATOM 614 C CA . VAL A 1 80 ? 15.698 11.073 0.813 1.00 54.09 80 VAL A CA 1
ATOM 615 C C . VAL A 1 80 ? 15.254 10.447 2.130 1.00 54.09 80 VAL A C 1
ATOM 617 O O . VAL A 1 80 ? 15.093 9.236 2.275 1.00 54.09 80 VAL A O 1
ATOM 620 N N . VAL A 1 81 ? 15.098 11.311 3.131 1.00 47.91 81 VAL A N 1
ATOM 621 C CA . VAL A 1 81 ? 14.462 11.014 4.416 1.00 47.91 81 VAL A CA 1
ATOM 622 C C . VAL A 1 81 ? 12.974 10.755 4.165 1.00 47.91 81 VAL A C 1
ATOM 624 O O . VAL A 1 81 ? 12.128 11.591 4.442 1.00 47.91 81 VAL A O 1
ATOM 627 N N . ASN A 1 82 ? 12.636 9.599 3.603 1.00 49.38 82 ASN A N 1
ATOM 628 C CA . ASN A 1 82 ? 11.281 9.067 3.659 1.00 49.38 82 ASN A CA 1
ATOM 629 C C . ASN A 1 82 ? 11.356 7.685 4.299 1.00 49.38 82 ASN A C 1
ATOM 631 O O . ASN A 1 82 ? 11.409 6.654 3.634 1.00 49.38 82 ASN A O 1
ATOM 635 N N . SER A 1 83 ? 11.360 7.690 5.633 1.00 50.38 83 SER A N 1
ATOM 636 C CA . SER A 1 83 ? 11.340 6.510 6.507 1.00 50.38 83 SER A CA 1
ATOM 637 C C . SER A 1 83 ? 10.114 5.606 6.309 1.00 50.38 83 SER A C 1
ATOM 639 O O . SER A 1 83 ? 10.060 4.519 6.875 1.00 50.38 83 SER A O 1
ATOM 641 N N . ALA A 1 84 ? 9.138 6.035 5.504 1.00 51.72 84 ALA A N 1
ATOM 642 C CA . ALA A 1 84 ? 7.895 5.316 5.261 1.00 51.72 84 ALA A CA 1
ATOM 643 C C . ALA A 1 84 ? 8.000 4.216 4.187 1.00 51.72 84 ALA A C 1
ATOM 645 O O . ALA A 1 84 ? 7.179 3.302 4.187 1.00 51.72 84 ALA A O 1
ATOM 646 N N . ILE A 1 85 ? 8.984 4.273 3.276 1.00 57.44 85 ILE A N 1
ATOM 647 C CA . ILE A 1 85 ? 9.102 3.314 2.166 1.00 57.44 85 ILE A CA 1
ATOM 648 C C . ILE A 1 85 ? 10.399 2.510 2.307 1.00 57.44 85 ILE A C 1
ATOM 650 O O . ILE A 1 85 ? 11.482 3.084 2.206 1.00 57.44 85 ILE A O 1
ATOM 654 N N . PRO A 1 86 ? 10.325 1.176 2.461 1.00 69.12 86 PRO A N 1
ATOM 655 C CA . PRO A 1 86 ? 11.417 0.251 2.173 1.00 69.12 86 PRO A CA 1
ATOM 656 C C . PRO A 1 86 ? 12.028 0.474 0.776 1.00 69.12 86 PRO A C 1
ATOM 658 O O . PRO A 1 86 ? 11.666 -0.186 -0.199 1.00 69.12 86 PRO A O 1
ATOM 661 N N . ALA A 1 87 ? 12.973 1.411 0.666 1.00 78.00 87 ALA A N 1
ATOM 662 C CA . ALA A 1 87 ? 13.580 1.832 -0.598 1.00 78.00 87 ALA A CA 1
ATOM 663 C C . ALA A 1 87 ? 14.196 0.654 -1.375 1.00 78.00 87 ALA A C 1
ATOM 665 O O . ALA A 1 87 ? 14.207 0.648 -2.603 1.00 78.00 87 ALA A O 1
ATOM 666 N N . TYR A 1 88 ? 14.631 -0.394 -0.671 1.00 84.88 88 TYR A N 1
ATOM 667 C CA . TYR A 1 88 ? 15.160 -1.612 -1.277 1.00 84.88 88 TYR A CA 1
ATOM 668 C C . TYR A 1 88 ? 14.107 -2.414 -2.061 1.00 84.88 88 TYR A C 1
ATOM 670 O O . TYR A 1 88 ? 14.423 -2.918 -3.134 1.00 84.88 88 TYR A O 1
ATOM 678 N N . HIS A 1 89 ? 12.852 -2.485 -1.601 1.00 88.81 89 HIS A N 1
ATOM 679 C CA . HIS A 1 89 ? 11.789 -3.175 -2.339 1.00 88.81 89 HIS A CA 1
ATOM 680 C C . HIS A 1 89 ? 11.423 -2.441 -3.632 1.00 88.81 89 HIS A C 1
ATOM 682 O O . HIS A 1 89 ? 11.235 -3.077 -4.669 1.00 88.81 89 HIS A O 1
ATOM 688 N N . LEU A 1 90 ? 11.373 -1.105 -3.590 1.00 91.50 90 LEU A N 1
ATOM 689 C CA . LEU A 1 90 ? 11.159 -0.289 -4.787 1.00 91.50 90 LEU A CA 1
ATOM 690 C C . LEU A 1 90 ? 12.323 -0.436 -5.773 1.00 91.50 90 LEU A C 1
ATOM 692 O O . LEU A 1 90 ? 12.106 -0.634 -6.965 1.00 91.50 90 LEU A O 1
ATOM 696 N N . ARG A 1 91 ? 13.562 -0.386 -5.277 1.00 93.62 91 ARG A N 1
ATOM 697 C CA . ARG A 1 91 ? 14.772 -0.569 -6.084 1.00 93.62 91 ARG A CA 1
ATOM 698 C C . ARG A 1 91 ? 14.763 -1.901 -6.826 1.00 93.62 91 ARG A C 1
ATOM 700 O O . ARG A 1 91 ? 15.018 -1.933 -8.027 1.00 93.62 91 ARG A O 1
ATOM 707 N N . ASP A 1 92 ? 14.478 -2.991 -6.123 1.00 94.62 92 ASP A N 1
ATOM 708 C CA . ASP A 1 92 ? 14.505 -4.332 -6.706 1.00 94.62 92 ASP A CA 1
ATOM 709 C C . ASP A 1 92 ? 13.364 -4.512 -7.726 1.00 94.62 92 ASP A C 1
ATOM 711 O O . ASP A 1 92 ? 13.572 -5.103 -8.790 1.00 94.62 92 ASP A O 1
ATOM 715 N N . LEU A 1 93 ? 12.194 -3.907 -7.471 1.00 95.94 93 LEU A N 1
ATOM 716 C CA . LEU A 1 93 ? 11.105 -3.809 -8.446 1.00 95.94 93 LEU A CA 1
ATOM 717 C C . LEU A 1 93 ? 11.549 -3.067 -9.715 1.00 95.94 93 LEU A C 1
ATOM 719 O O . LEU A 1 93 ? 11.416 -3.607 -10.812 1.00 95.94 93 LEU A O 1
ATOM 723 N N . ILE A 1 94 ? 12.130 -1.872 -9.577 1.00 96.69 94 ILE A N 1
ATOM 724 C CA . ILE A 1 94 ? 12.618 -1.067 -10.706 1.00 96.69 94 ILE A CA 1
ATOM 725 C C . ILE A 1 94 ? 13.693 -1.826 -11.495 1.00 96.69 94 ILE A C 1
ATOM 727 O O . ILE A 1 94 ? 13.637 -1.872 -12.721 1.00 96.69 94 ILE A O 1
ATOM 731 N N . LYS A 1 95 ? 14.642 -2.489 -10.823 1.00 96.81 95 LYS A N 1
ATOM 732 C CA . LYS A 1 95 ? 15.658 -3.324 -11.487 1.00 96.81 95 LYS A CA 1
ATOM 733 C C . LYS A 1 95 ? 15.041 -4.454 -12.308 1.00 96.81 95 LYS A C 1
ATOM 735 O O . LYS A 1 95 ? 15.528 -4.744 -13.397 1.00 96.81 95 LYS A O 1
ATOM 740 N N . SER A 1 96 ? 13.963 -5.065 -11.815 1.00 97.06 96 SER A N 1
ATOM 741 C CA . SER A 1 96 ? 13.241 -6.103 -12.558 1.00 97.06 96 SER A CA 1
ATOM 742 C C . SER A 1 96 ? 12.531 -5.566 -13.810 1.00 97.06 96 SER A C 1
ATOM 744 O O . SER A 1 96 ? 12.313 -6.317 -14.757 1.00 97.06 96 SER A O 1
ATOM 746 N N . MET A 1 97 ? 12.202 -4.270 -13.842 1.00 97.81 97 MET A N 1
ATOM 747 C CA . MET A 1 97 ? 11.583 -3.584 -14.981 1.00 97.81 97 MET A CA 1
ATOM 748 C C . MET A 1 97 ? 12.615 -3.055 -15.988 1.00 97.81 97 MET A C 1
ATOM 750 O O . MET A 1 97 ? 12.363 -3.047 -17.189 1.00 97.81 97 MET A O 1
ATOM 754 N N . LEU A 1 98 ? 13.792 -2.632 -15.517 1.00 96.75 98 LEU A N 1
ATOM 755 C CA . LEU A 1 98 ? 14.813 -1.925 -16.302 1.00 96.75 98 LEU A CA 1
ATOM 756 C C . LEU A 1 98 ? 15.956 -2.827 -16.784 1.00 96.75 98 LEU A C 1
ATOM 758 O O . LEU A 1 98 ? 17.136 -2.460 -16.763 1.00 96.75 98 LEU A O 1
ATOM 762 N N . HIS A 1 99 ? 15.594 -4.021 -17.246 1.00 94.50 99 HIS A N 1
ATOM 763 C CA . HIS A 1 99 ? 16.528 -4.949 -17.867 1.00 94.50 99 HIS A CA 1
ATOM 764 C C . HIS A 1 99 ? 16.607 -4.698 -19.382 1.00 94.50 99 HIS A C 1
ATOM 766 O O . HIS A 1 99 ? 15.575 -4.620 -20.045 1.00 94.50 99 HIS A O 1
ATOM 772 N N . CYS A 1 100 ? 17.811 -4.574 -19.961 1.00 91.50 100 CYS A N 1
ATOM 773 C CA . CYS A 1 100 ? 17.945 -4.268 -21.395 1.00 91.50 100 CYS A CA 1
ATOM 774 C C . CYS A 1 100 ? 17.326 -5.359 -22.284 1.00 91.50 100 CYS A C 1
ATOM 776 O O . CYS A 1 100 ? 16.622 -5.060 -23.241 1.00 91.50 100 CYS A O 1
ATOM 778 N N . ASP A 1 101 ? 17.542 -6.622 -21.920 1.00 91.81 101 ASP A N 1
ATOM 779 C CA . ASP A 1 101 ? 16.876 -7.780 -22.525 1.00 91.81 101 ASP A CA 1
ATOM 780 C C . ASP A 1 101 ? 15.399 -7.851 -22.097 1.00 91.81 101 ASP A C 1
ATOM 782 O O . ASP A 1 101 ? 15.110 -8.022 -20.907 1.00 91.81 101 ASP A O 1
ATOM 786 N N . GLN A 1 102 ? 14.485 -7.735 -23.067 1.00 93.75 102 GLN A N 1
ATOM 787 C CA . GLN A 1 102 ? 13.038 -7.766 -22.837 1.00 93.75 102 GLN A CA 1
ATOM 788 C C . GLN A 1 102 ? 12.541 -9.087 -22.233 1.00 93.75 102 GLN A C 1
ATOM 790 O O . GLN A 1 102 ? 11.615 -9.064 -21.428 1.00 93.75 102 GLN A O 1
ATOM 795 N N . GLY A 1 103 ? 13.186 -10.222 -22.535 1.00 93.69 103 GLY A N 1
ATOM 796 C CA . GLY A 1 103 ? 12.799 -11.537 -22.007 1.00 93.69 103 GLY A CA 1
ATOM 797 C C . GLY A 1 103 ? 13.145 -11.730 -20.528 1.00 93.69 103 GLY A C 1
ATOM 798 O O . GLY A 1 103 ? 12.633 -12.639 -19.879 1.00 93.69 103 GLY A O 1
ATOM 799 N N . LYS A 1 104 ? 14.004 -10.864 -19.979 1.00 94.31 104 LYS A N 1
ATOM 800 C CA . LYS A 1 104 ? 14.404 -10.873 -18.564 1.00 94.31 104 LYS A CA 1
ATOM 801 C C . LYS A 1 104 ? 13.644 -9.858 -17.715 1.00 94.31 104 LYS A C 1
ATOM 803 O O . LYS A 1 104 ? 13.793 -9.879 -16.492 1.00 94.31 104 LYS A O 1
ATOM 808 N N . ARG A 1 105 ? 12.840 -8.980 -18.326 1.00 95.88 105 ARG A N 1
ATOM 809 C CA . ARG A 1 105 ? 11.997 -8.041 -17.575 1.00 95.88 105 ARG A CA 1
ATOM 810 C C . ARG A 1 105 ? 10.867 -8.784 -16.873 1.00 95.88 105 ARG A C 1
ATOM 812 O O . ARG A 1 105 ? 10.339 -9.773 -17.380 1.00 95.88 105 ARG A O 1
ATOM 819 N N . ALA A 1 106 ? 10.479 -8.301 -15.698 1.00 95.88 106 ALA A N 1
ATOM 820 C CA . ALA A 1 106 ? 9.275 -8.779 -15.034 1.00 95.88 106 ALA A CA 1
ATOM 821 C C . ALA A 1 106 ? 8.039 -8.467 -15.890 1.00 95.88 106 ALA A C 1
ATOM 823 O O . ALA A 1 106 ? 7.935 -7.384 -16.459 1.00 95.88 106 ALA A O 1
ATOM 824 N N . SER A 1 107 ? 7.086 -9.399 -15.947 1.00 96.44 107 SER A N 1
ATOM 825 C CA . SER A 1 107 ? 5.741 -9.113 -16.450 1.00 96.44 107 SER A CA 1
ATOM 826 C C . SER A 1 107 ? 4.977 -8.227 -15.460 1.00 96.44 107 SER A C 1
ATOM 828 O O . SER A 1 107 ? 5.344 -8.145 -14.286 1.00 96.44 107 SER A O 1
ATOM 830 N N . ALA A 1 108 ? 3.878 -7.610 -15.904 1.00 95.50 108 ALA A N 1
ATOM 831 C CA . ALA A 1 108 ? 2.989 -6.850 -15.018 1.00 95.50 108 ALA A CA 1
ATOM 832 C C . ALA A 1 108 ? 2.486 -7.701 -13.837 1.00 95.50 108 ALA A C 1
ATOM 834 O O . ALA A 1 108 ? 2.546 -7.264 -12.692 1.00 95.50 108 ALA A O 1
ATOM 835 N N . GLU A 1 109 ? 2.072 -8.942 -14.103 1.00 94.94 109 GLU A N 1
ATOM 836 C CA . GLU A 1 109 ? 1.635 -9.893 -13.074 1.00 94.94 109 GLU A CA 1
ATOM 837 C C . GLU A 1 109 ? 2.740 -10.169 -12.045 1.00 94.94 109 GLU A C 1
ATOM 839 O O . GLU A 1 109 ? 2.519 -10.061 -10.841 1.00 94.94 109 GLU A O 1
ATOM 844 N N . LYS A 1 110 ? 3.967 -10.443 -12.503 1.00 95.00 110 LYS A N 1
ATOM 845 C CA . LYS A 1 110 ? 5.101 -10.690 -11.604 1.00 95.00 110 LYS A CA 1
ATOM 846 C C . LYS A 1 110 ? 5.493 -9.438 -10.815 1.00 95.00 110 LYS A C 1
ATOM 848 O O . LYS A 1 110 ? 5.857 -9.549 -9.647 1.00 95.00 110 LYS A O 1
ATOM 853 N N . ALA A 1 111 ? 5.424 -8.262 -11.437 1.00 95.00 111 ALA A N 1
ATOM 854 C CA . ALA A 1 111 ? 5.707 -6.986 -10.792 1.00 95.00 111 ALA A CA 1
ATOM 855 C C . ALA A 1 111 ? 4.700 -6.675 -9.671 1.00 95.00 111 ALA A C 1
ATOM 857 O O . ALA A 1 111 ? 5.110 -6.203 -8.613 1.00 95.00 111 ALA A O 1
ATOM 858 N N . LEU A 1 112 ? 3.413 -6.993 -9.863 1.00 91.69 112 LEU A N 1
ATOM 859 C CA . LEU A 1 112 ? 2.367 -6.835 -8.842 1.00 91.69 112 LEU A CA 1
ATOM 860 C C . LEU A 1 112 ? 2.611 -7.700 -7.599 1.00 91.69 112 LEU A C 1
ATOM 862 O O . LEU A 1 112 ? 2.263 -7.295 -6.495 1.00 91.69 112 LEU A O 1
ATOM 866 N N . CYS A 1 113 ? 3.268 -8.849 -7.759 1.00 91.38 113 CYS A N 1
ATOM 867 C CA . CYS A 1 113 ? 3.676 -9.714 -6.651 1.00 91.38 113 CYS A CA 1
ATOM 868 C C . CYS A 1 113 ? 4.922 -9.210 -5.899 1.00 91.38 113 CYS A C 1
ATOM 870 O O . CYS A 1 113 ? 5.400 -9.884 -4.984 1.00 91.38 113 CYS A O 1
ATOM 872 N N . SER A 1 114 ? 5.491 -8.061 -6.280 1.00 91.38 114 SER A N 1
ATOM 873 C CA . SER A 1 114 ? 6.634 -7.481 -5.577 1.00 91.38 114 SER A CA 1
ATOM 874 C C . SER A 1 114 ? 6.279 -7.140 -4.128 1.00 91.38 114 SER A C 1
ATOM 876 O O . SER A 1 114 ? 5.237 -6.521 -3.893 1.00 91.38 114 SER A O 1
ATOM 878 N N . PRO A 1 115 ? 7.176 -7.411 -3.157 1.00 88.06 115 PRO A N 1
ATOM 879 C CA . PRO A 1 115 ? 6.990 -6.978 -1.775 1.00 88.06 115 PRO A CA 1
ATOM 880 C C . PRO A 1 115 ? 6.752 -5.473 -1.628 1.00 88.06 115 PRO A C 1
ATOM 882 O O . PRO A 1 115 ? 6.160 -5.057 -0.639 1.00 88.06 115 PRO A O 1
ATOM 885 N N . PHE A 1 116 ? 7.159 -4.661 -2.613 1.00 87.38 116 PHE A N 1
ATOM 886 C CA . PHE A 1 116 ? 6.862 -3.230 -2.640 1.00 87.38 116 PHE A CA 1
ATOM 887 C C . PHE A 1 116 ? 5.358 -2.939 -2.503 1.00 87.38 116 PHE A C 1
ATOM 889 O O . PHE A 1 116 ? 4.971 -2.049 -1.753 1.00 87.38 116 PHE A O 1
ATOM 896 N N . PHE A 1 117 ? 4.501 -3.722 -3.164 1.00 84.94 117 PHE A N 1
ATOM 897 C CA . PHE A 1 117 ? 3.045 -3.554 -3.087 1.00 84.94 117 PHE A CA 1
ATOM 898 C C . PHE A 1 117 ? 2.421 -4.197 -1.844 1.00 84.94 117 PHE A C 1
ATOM 900 O O . PHE A 1 117 ? 1.268 -3.917 -1.515 1.00 84.94 117 PHE A O 1
ATOM 907 N N . SER A 1 118 ? 3.183 -5.024 -1.128 1.00 78.69 118 SER A N 1
ATOM 908 C CA . SER A 1 118 ? 2.788 -5.569 0.172 1.00 78.69 118 SER A CA 1
ATOM 909 C C . SER A 1 118 ? 3.035 -4.587 1.317 1.00 78.69 118 SER A C 1
ATOM 911 O O . SER A 1 118 ? 2.544 -4.821 2.420 1.00 78.69 118 SER A O 1
ATOM 913 N N . ILE A 1 119 ? 3.771 -3.493 1.080 1.00 72.50 119 ILE A N 1
ATOM 914 C CA . ILE A 1 119 ? 3.998 -2.451 2.082 1.00 72.50 119 ILE A CA 1
ATOM 915 C C . ILE A 1 119 ? 2.676 -1.702 2.291 1.00 72.50 119 ILE A C 1
ATOM 917 O O . ILE A 1 119 ? 2.171 -1.070 1.358 1.00 72.50 119 ILE A O 1
ATOM 921 N N . PRO A 1 120 ? 2.089 -1.735 3.498 1.00 65.88 120 PRO A N 1
ATOM 922 C CA . PRO A 1 120 ? 0.952 -0.889 3.797 1.00 65.88 120 PRO A CA 1
ATOM 923 C C . PRO A 1 120 ? 1.455 0.554 3.873 1.00 65.88 120 PRO A C 1
ATOM 925 O O . PRO A 1 120 ? 2.073 0.947 4.860 1.00 65.88 120 PRO A O 1
ATOM 928 N N . PHE A 1 121 ? 1.193 1.358 2.843 1.00 68.94 121 PHE A N 1
ATOM 929 C CA . PHE A 1 121 ? 1.334 2.804 2.973 1.00 68.94 121 PHE A CA 1
ATOM 930 C C . PHE A 1 121 ? 0.391 3.246 4.092 1.00 68.94 121 PHE A C 1
ATOM 932 O O . PHE A 1 121 ? -0.824 3.050 3.995 1.00 68.94 121 PHE A O 1
ATOM 939 N N . ALA A 1 122 ? 0.951 3.751 5.191 1.00 70.06 122 ALA A N 1
ATOM 940 C CA . ALA A 1 122 ? 0.146 4.365 6.229 1.00 70.06 122 ALA A CA 1
ATOM 941 C C . ALA A 1 122 ? -0.457 5.641 5.618 1.00 70.06 122 ALA A C 1
ATOM 943 O O . ALA A 1 122 ? 0.307 6.517 5.207 1.00 70.06 122 ALA A O 1
ATOM 944 N N . PRO A 1 123 ? -1.788 5.731 5.471 1.00 75.88 123 PRO A N 1
ATOM 945 C CA . PRO A 1 123 ? -2.430 6.933 4.956 1.00 75.88 123 PRO A CA 1
ATOM 946 C C . PRO A 1 123 ? -2.123 8.122 5.869 1.00 75.88 123 PRO A C 1
ATOM 948 O O . PRO A 1 123 ? -1.866 7.948 7.067 1.00 75.88 123 PRO A O 1
ATOM 951 N N . HIS A 1 124 ? -2.172 9.334 5.317 1.00 81.94 124 HIS A N 1
ATOM 952 C CA . HIS A 1 124 ? -2.016 10.526 6.138 1.00 81.94 124 HIS A CA 1
ATOM 953 C C . HIS A 1 124 ? -3.153 10.614 7.161 1.00 81.94 124 HIS A C 1
ATOM 955 O O . HIS A 1 124 ? -4.258 10.111 6.950 1.00 81.94 124 HIS A O 1
ATOM 961 N N . ILE A 1 125 ? -2.894 11.277 8.291 1.00 82.56 125 ILE A N 1
ATOM 962 C CA . ILE A 1 125 ? -3.921 11.452 9.324 1.00 82.56 125 ILE A CA 1
ATOM 963 C C . ILE A 1 125 ? -5.151 12.193 8.783 1.00 82.56 125 ILE A C 1
ATOM 965 O O . ILE A 1 125 ? -6.271 11.865 9.159 1.00 82.56 125 ILE A O 1
ATOM 969 N N . GLU A 1 126 ? -4.951 13.130 7.852 1.00 84.56 126 GLU A N 1
ATOM 970 C CA . GLU A 1 126 ? -6.036 13.828 7.161 1.00 84.56 126 GLU A CA 1
ATOM 971 C C . GLU A 1 126 ? -6.905 12.856 6.357 1.00 84.56 126 GLU A C 1
ATOM 973 O O . GLU A 1 126 ? -8.127 12.893 6.488 1.00 84.56 126 GLU A O 1
ATOM 978 N N . ASP A 1 127 ? -6.301 11.918 5.620 1.00 86.50 127 ASP A N 1
ATOM 979 C CA . ASP A 1 127 ? -7.031 10.882 4.880 1.00 86.50 127 ASP A CA 1
ATOM 980 C C . ASP A 1 127 ? -7.846 9.999 5.830 1.00 86.50 127 ASP A C 1
ATOM 982 O O . ASP A 1 127 ? -9.023 9.732 5.587 1.00 86.50 127 ASP A O 1
ATOM 986 N N . LEU A 1 128 ? -7.243 9.600 6.957 1.00 89.19 128 LEU A N 1
ATOM 987 C CA . LEU A 1 128 ? -7.908 8.807 7.993 1.00 89.19 128 LEU A CA 1
ATOM 988 C C . LEU A 1 128 ? -9.089 9.545 8.632 1.00 89.19 128 LEU A C 1
ATOM 990 O O . LEU A 1 128 ? -9.943 8.906 9.231 1.00 89.19 128 LEU A O 1
ATOM 994 N N . VAL A 1 129 ? -9.176 10.869 8.538 1.00 89.19 129 VAL A N 1
ATOM 995 C CA . VAL A 1 129 ? -10.298 11.635 9.102 1.00 89.19 129 VAL A CA 1
ATOM 996 C C . VAL A 1 129 ? -11.313 12.028 8.029 1.00 89.19 129 VAL A C 1
ATOM 998 O O . VAL A 1 129 ? -12.504 12.102 8.330 1.00 89.19 129 VAL A O 1
ATOM 1001 N N . MET A 1 130 ? -10.870 12.247 6.789 1.00 90.31 130 MET A N 1
ATOM 1002 C CA . MET A 1 130 ? -11.679 12.844 5.722 1.00 90.31 130 MET A CA 1
ATOM 1003 C C . MET A 1 130 ? -12.230 11.842 4.711 1.00 90.31 130 MET A C 1
ATOM 1005 O O . MET A 1 130 ? -13.222 12.161 4.053 1.00 90.31 130 MET A O 1
ATOM 1009 N N . LEU A 1 131 ? -11.623 10.658 4.570 1.00 94.12 131 LEU A N 1
ATOM 1010 C CA . LEU A 1 131 ? -12.008 9.656 3.574 1.00 94.12 131 LEU A CA 1
ATOM 1011 C C . LEU A 1 131 ? -12.719 8.470 4.241 1.00 94.12 131 LEU A C 1
ATOM 1013 O O . LEU A 1 131 ? -12.056 7.596 4.803 1.00 94.12 131 LEU A O 1
ATOM 1017 N N . PRO A 1 132 ? -14.064 8.404 4.173 1.00 95.56 132 PRO A N 1
ATOM 1018 C CA . PRO A 1 132 ? -14.817 7.316 4.770 1.00 95.56 132 PRO A CA 1
ATOM 1019 C C . PRO A 1 132 ? -14.437 5.963 4.187 1.00 95.56 132 PRO A C 1
ATOM 1021 O O . PRO A 1 132 ? -14.481 5.749 2.975 1.00 95.56 132 PRO A O 1
ATOM 1024 N N . THR A 1 133 ? -14.149 5.025 5.076 1.00 96.94 133 THR A N 1
ATOM 1025 C CA . THR A 1 133 ? -14.019 3.603 4.769 1.00 96.94 133 THR A CA 1
ATOM 1026 C C . THR A 1 133 ? -15.066 2.830 5.570 1.00 96.94 133 THR A C 1
ATOM 1028 O O . THR A 1 133 ? -15.663 3.385 6.490 1.00 96.94 133 THR A O 1
ATOM 1031 N N . PRO A 1 134 ? -15.308 1.545 5.268 1.00 97.94 134 PRO A N 1
ATOM 1032 C CA . PRO A 1 134 ? -16.179 0.720 6.101 1.00 97.94 134 PRO A CA 1
ATOM 1033 C C . PRO A 1 134 ? -15.630 0.444 7.506 1.00 97.94 134 PRO A C 1
ATOM 1035 O O . PRO A 1 134 ? -16.372 -0.060 8.335 1.00 97.94 134 PRO A O 1
ATOM 1038 N N . VAL A 1 135 ? -14.357 0.737 7.794 1.00 97.81 135 VAL A N 1
ATOM 1039 C CA . VAL A 1 135 ? -13.748 0.434 9.096 1.00 97.81 135 VAL A CA 1
ATOM 1040 C C . VAL A 1 135 ? -13.541 1.720 9.884 1.00 97.81 135 VAL A C 1
ATOM 1042 O O . VAL A 1 135 ? -12.793 2.602 9.463 1.00 97.81 135 VAL A O 1
ATOM 1045 N N . LEU A 1 136 ? -14.157 1.795 11.058 1.00 97.38 136 LEU A N 1
ATOM 1046 C CA . LEU A 1 136 ? -13.939 2.844 12.040 1.00 97.38 136 LEU A CA 1
ATOM 1047 C C . LEU A 1 136 ? -12.895 2.385 13.057 1.00 97.38 136 LEU A C 1
ATOM 1049 O O . LEU A 1 136 ? -12.985 1.285 13.594 1.00 97.38 136 LEU A O 1
ATOM 1053 N N . ARG A 1 137 ? -11.925 3.242 13.355 1.00 95.56 137 ARG A N 1
ATOM 1054 C CA . ARG A 1 137 ? -10.954 3.073 14.431 1.00 95.56 137 ARG A CA 1
ATOM 1055 C C . ARG A 1 137 ? -11.267 4.061 15.546 1.00 95.56 137 ARG A C 1
ATOM 1057 O O . ARG A 1 137 ? -11.212 5.269 15.328 1.00 95.56 137 ARG A O 1
ATOM 1064 N N . LEU A 1 138 ? -11.544 3.545 16.735 1.00 94.25 138 LEU A N 1
ATOM 1065 C CA . LEU A 1 138 ? -11.725 4.318 17.955 1.00 94.25 138 LEU A CA 1
ATOM 1066 C C . LEU A 1 138 ? -10.435 4.284 18.780 1.00 94.25 138 LEU A C 1
ATOM 1068 O O . LEU A 1 138 ? -9.837 3.227 18.994 1.00 94.25 138 LEU A O 1
ATOM 1072 N N . LEU A 1 139 ? -10.004 5.456 19.232 1.00 91.06 139 LEU A N 1
ATOM 1073 C CA . LEU A 1 139 ? -8.839 5.660 20.086 1.00 91.06 139 LEU A CA 1
ATOM 1074 C C . LEU A 1 139 ? -9.293 6.224 21.434 1.00 91.06 139 LEU A C 1
ATOM 1076 O O . LEU A 1 139 ? -10.334 6.880 21.515 1.00 91.06 139 LEU A O 1
ATOM 1080 N N . ASN A 1 140 ? -8.471 6.018 22.464 1.00 86.62 140 ASN A N 1
ATOM 1081 C CA . ASN A 1 140 ? -8.718 6.475 23.837 1.00 86.62 140 ASN A CA 1
ATOM 1082 C C . ASN A 1 140 ? -9.990 5.892 24.480 1.00 86.62 140 ASN A C 1
ATOM 1084 O O . ASN A 1 140 ? -10.560 6.519 25.366 1.00 86.62 140 ASN A O 1
ATOM 1088 N N . VAL A 1 141 ? -10.419 4.702 24.045 1.00 82.81 141 VAL A N 1
ATOM 1089 C CA . VAL A 1 141 ? -11.601 4.008 24.594 1.00 82.81 141 VAL A CA 1
ATOM 1090 C C . VAL A 1 141 ? -11.223 3.037 25.718 1.00 82.81 141 VAL A C 1
ATOM 1092 O O . VAL A 1 141 ? -12.044 2.752 26.573 1.00 82.81 141 VAL A O 1
ATOM 1095 N N . LEU A 1 142 ? -9.980 2.548 25.749 1.00 81.81 142 LEU A N 1
ATOM 1096 C CA . LEU A 1 142 ? -9.563 1.471 26.654 1.00 81.81 142 LEU A CA 1
ATOM 1097 C C . LEU A 1 142 ? -8.517 1.930 27.673 1.00 81.81 142 LEU A C 1
ATOM 1099 O O . LEU A 1 142 ? -7.700 2.820 27.406 1.00 81.81 142 LEU A O 1
ATOM 1103 N N . SER A 1 143 ? -8.519 1.283 28.838 1.00 76.44 143 SER A N 1
ATOM 1104 C CA . SER A 1 143 ? -7.447 1.354 29.833 1.00 76.44 143 SER A CA 1
ATOM 1105 C C . SER A 1 143 ? -6.576 0.091 29.757 1.00 76.44 143 SER A C 1
ATOM 1107 O O . SER A 1 143 ? -7.044 -0.970 29.350 1.00 76.44 143 SER A O 1
ATOM 1109 N N . ASP A 1 144 ? -5.303 0.158 30.159 1.00 73.44 144 ASP A N 1
ATOM 1110 C CA . ASP A 1 144 ? -4.455 -1.047 30.182 1.00 73.44 144 ASP A CA 1
ATOM 1111 C C . ASP A 1 144 ? -4.996 -2.131 31.130 1.00 73.44 144 ASP A C 1
ATOM 1113 O O . ASP A 1 144 ? -4.800 -3.315 30.863 1.00 73.44 144 ASP A O 1
ATOM 1117 N N . ALA A 1 145 ? -5.690 -1.728 32.201 1.00 70.06 145 ALA A N 1
ATOM 1118 C CA . ALA A 1 145 ? -6.317 -2.636 33.159 1.00 70.06 145 ALA A CA 1
ATOM 1119 C C . ALA A 1 145 ? -7.455 -3.441 32.514 1.00 70.06 145 ALA A C 1
ATOM 1121 O O . ALA A 1 145 ? -7.485 -4.661 32.661 1.00 70.06 145 ALA A O 1
ATOM 1122 N N . SER A 1 146 ? -8.284 -2.780 31.698 1.00 72.19 146 SER A N 1
ATOM 1123 C CA . SER A 1 146 ? -9.434 -3.404 31.032 1.00 72.19 146 SER A CA 1
ATOM 1124 C C . SER A 1 146 ? -9.083 -4.531 30.060 1.00 72.19 146 SER A C 1
ATOM 1126 O O . SER A 1 146 ? -9.892 -5.407 29.786 1.00 72.19 146 SER A O 1
ATOM 1128 N N . LEU A 1 147 ? -7.843 -4.559 29.564 1.00 75.81 147 LEU A N 1
ATOM 1129 C CA . LEU A 1 147 ? -7.360 -5.614 28.669 1.00 75.81 147 LEU A CA 1
ATOM 1130 C C . LEU A 1 147 ? -6.831 -6.856 29.408 1.00 75.81 147 LEU A C 1
ATOM 1132 O O . LEU A 1 147 ? -6.511 -7.846 28.753 1.00 75.81 147 LEU A O 1
ATOM 1136 N N . GLN A 1 148 ? -6.668 -6.801 30.734 1.00 77.81 148 GLN A N 1
ATOM 1137 C CA . GLN A 1 148 ? -6.112 -7.899 31.540 1.00 77.81 148 GLN A CA 1
ATOM 1138 C C . GLN A 1 148 ? -7.192 -8.762 32.211 1.00 77.81 148 GLN A C 1
ATOM 1140 O O . GLN A 1 148 ? -6.877 -9.844 32.704 1.00 77.81 148 GLN A O 1
ATOM 1145 N N . CYS A 1 149 ? -8.443 -8.297 32.238 1.00 81.31 149 CYS A N 1
ATOM 1146 C CA . CYS A 1 149 ? -9.582 -9.008 32.808 1.00 81.31 149 CYS A CA 1
ATOM 1147 C C . CYS A 1 149 ? -10.512 -9.483 31.683 1.00 81.31 149 CYS A C 1
ATOM 1149 O O . CYS A 1 149 ? -10.992 -8.666 30.906 1.00 81.31 149 CYS A O 1
ATOM 1151 N N . GLU A 1 150 ? -10.766 -10.792 31.579 1.00 83.44 150 GLU A N 1
ATOM 1152 C CA . GLU A 1 150 ? -11.594 -11.337 30.488 1.00 83.44 150 GLU A CA 1
ATOM 1153 C C . GLU A 1 150 ? -13.074 -10.932 30.618 1.00 83.44 150 GLU A C 1
ATOM 1155 O O . GLU A 1 150 ? -13.731 -10.722 29.609 1.00 83.44 150 GLU A O 1
ATOM 1160 N N . GLU A 1 151 ? -13.580 -10.767 31.845 1.00 84.56 151 GLU A N 1
ATOM 1161 C CA . GLU A 1 151 ? -14.954 -10.300 32.095 1.00 84.56 151 GLU A CA 1
ATOM 1162 C C . GLU A 1 151 ? -15.132 -8.844 31.631 1.00 84.56 151 GLU A C 1
ATOM 1164 O O . GLU A 1 151 ? -16.004 -8.553 30.823 1.00 84.56 151 GLU A O 1
ATOM 1169 N N . GLU A 1 152 ? -14.213 -7.955 32.025 1.00 82.56 152 GLU A N 1
ATOM 1170 C CA . GLU A 1 152 ? -14.222 -6.546 31.600 1.00 82.56 152 GLU A CA 1
ATOM 1171 C C . GLU A 1 152 ? -14.016 -6.399 30.080 1.00 82.56 152 GLU A C 1
ATOM 1173 O O . GLU A 1 152 ? -14.575 -5.505 29.448 1.00 82.56 152 GLU A O 1
ATOM 1178 N N . TYR A 1 153 ? -13.226 -7.292 29.475 1.00 84.06 153 TYR A N 1
ATOM 1179 C CA . TYR A 1 153 ? -13.009 -7.320 28.032 1.00 84.06 153 TYR A CA 1
ATOM 1180 C C . TYR A 1 153 ? -14.291 -7.636 27.252 1.00 84.06 153 TYR A C 1
ATOM 1182 O O . TYR A 1 153 ? -14.567 -6.956 26.261 1.00 84.06 153 TYR A O 1
ATOM 1190 N N . GLU A 1 154 ? -15.054 -8.648 27.679 1.00 87.25 154 GLU A N 1
ATOM 1191 C CA . GLU A 1 154 ? -16.323 -9.016 27.039 1.00 87.25 154 GLU A CA 1
ATOM 1192 C C . GLU A 1 154 ? -17.387 -7.928 27.230 1.00 87.25 154 GLU A C 1
ATOM 1194 O O . GLU A 1 154 ? -18.020 -7.535 26.248 1.00 87.25 154 GLU A O 1
ATOM 1199 N N . ASP A 1 155 ? -17.499 -7.348 28.430 1.00 87.50 155 ASP A N 1
ATOM 1200 C CA . ASP A 1 155 ? -18.427 -6.240 28.706 1.00 87.50 155 ASP A CA 1
ATOM 1201 C C . ASP A 1 155 ? -18.165 -5.044 27.774 1.00 87.50 155 ASP A C 1
ATOM 1203 O O . ASP A 1 155 ? -19.070 -4.512 27.129 1.00 87.50 155 ASP A O 1
ATOM 1207 N N . ILE A 1 156 ? -16.897 -4.655 27.614 1.00 85.94 156 ILE A N 1
ATOM 1208 C CA . ILE A 1 156 ? -16.506 -3.571 26.705 1.00 85.94 156 ILE A CA 1
ATOM 1209 C C . ILE A 1 156 ? -16.805 -3.925 25.243 1.00 85.94 156 ILE A C 1
ATOM 1211 O O . ILE A 1 156 ? -17.200 -3.065 24.450 1.00 85.94 156 ILE A O 1
ATOM 1215 N N . LEU A 1 157 ? -16.576 -5.177 24.851 1.00 88.19 157 LEU A N 1
ATOM 1216 C CA . LEU A 1 157 ? -16.867 -5.663 23.505 1.00 88.19 157 LEU A CA 1
ATOM 1217 C C . LEU A 1 157 ? -18.355 -5.533 23.174 1.00 88.19 157 LEU A C 1
ATOM 1219 O O . LEU A 1 157 ? -18.695 -5.097 22.066 1.00 88.19 157 LEU A O 1
ATOM 1223 N N . GLU A 1 158 ? -19.219 -5.903 24.118 1.00 91.31 158 GLU A N 1
ATOM 1224 C CA . GLU A 1 158 ? -20.669 -5.772 24.005 1.00 91.31 158 GLU A CA 1
ATOM 1225 C C . GLU A 1 158 ? -21.090 -4.300 23.981 1.00 91.31 158 GLU A C 1
ATOM 1227 O O . GLU A 1 158 ? -21.731 -3.889 23.011 1.00 91.31 158 GLU A O 1
ATOM 1232 N N . ASP A 1 159 ? -20.623 -3.474 24.921 1.00 90.19 159 ASP A N 1
ATOM 1233 C CA . ASP A 1 159 ? -20.926 -2.036 24.984 1.00 90.19 159 ASP A CA 1
ATOM 1234 C C . ASP A 1 159 ? -20.577 -1.309 23.677 1.00 90.19 159 ASP A C 1
ATOM 1236 O O . ASP A 1 159 ? -21.368 -0.534 23.123 1.00 90.19 159 ASP A O 1
ATOM 1240 N N . ILE A 1 160 ? -19.382 -1.569 23.135 1.00 91.56 160 ILE A N 1
ATOM 1241 C CA . ILE A 1 160 ? -18.942 -0.947 21.884 1.00 91.56 160 ILE A CA 1
ATOM 1242 C C . ILE A 1 160 ? -19.784 -1.450 20.715 1.00 91.56 160 ILE A C 1
ATOM 1244 O O . ILE A 1 160 ? -20.140 -0.659 19.835 1.00 91.56 160 ILE A O 1
ATOM 1248 N N . ARG A 1 161 ? -20.101 -2.750 20.677 1.00 94.38 161 ARG A N 1
ATOM 1249 C CA . ARG A 1 161 ? -20.933 -3.330 19.620 1.00 94.38 161 ARG A CA 1
ATOM 1250 C C . ARG A 1 161 ? -22.330 -2.721 19.642 1.00 94.38 161 ARG A C 1
ATOM 1252 O O . ARG A 1 161 ? -22.793 -2.290 18.587 1.00 94.38 161 ARG A O 1
ATOM 1259 N N . GLU A 1 162 ? -22.969 -2.643 20.803 1.00 94.75 162 GLU A N 1
ATOM 1260 C CA . GLU A 1 162 ? -24.301 -2.059 20.966 1.00 94.75 162 GLU A CA 1
ATOM 1261 C C . GLU A 1 162 ? -24.329 -0.577 20.586 1.00 94.75 162 GLU A C 1
ATOM 1263 O O . GLU A 1 162 ? -25.214 -0.133 19.848 1.00 94.75 162 GLU A O 1
ATOM 1268 N N . GLU A 1 163 ? -23.342 0.205 21.034 1.00 93.00 163 GLU A N 1
ATOM 1269 C CA . GLU A 1 163 ? -23.248 1.621 20.681 1.00 93.00 163 GLU A CA 1
ATOM 1270 C C . GLU A 1 163 ? -23.018 1.809 19.173 1.00 93.00 163 GLU A C 1
ATOM 1272 O O . GLU A 1 163 ? -23.633 2.684 18.562 1.00 93.00 163 GLU A O 1
ATOM 1277 N N . CYS A 1 164 ? -22.180 0.977 18.549 1.00 95.44 164 CYS A N 1
ATOM 1278 C CA . CYS A 1 164 ? -21.870 1.063 17.121 1.00 95.44 164 CYS A CA 1
ATOM 1279 C C . CYS A 1 164 ? -23.020 0.590 16.221 1.00 95.44 164 CYS A C 1
ATOM 1281 O O . CYS A 1 164 ? -23.262 1.181 15.166 1.00 95.44 164 CYS A O 1
ATOM 1283 N N . GLN A 1 165 ? -23.787 -0.420 16.641 1.00 96.88 165 GLN A N 1
ATOM 1284 C CA . GLN A 1 165 ? -24.929 -0.937 15.878 1.00 96.88 165 GLN A CA 1
ATOM 1285 C C . GLN A 1 165 ? -26.043 0.100 15.659 1.00 96.88 165 GLN A C 1
ATOM 1287 O O . GLN A 1 165 ? -26.844 -0.044 14.736 1.00 96.88 165 GLN A O 1
ATOM 1292 N N . LYS A 1 166 ? -26.063 1.192 16.437 1.00 96.62 166 LYS A N 1
ATOM 1293 C CA . LYS A 1 166 ? -26.991 2.324 16.259 1.00 96.62 166 LYS A CA 1
ATOM 1294 C C . LYS A 1 166 ? -26.798 3.067 14.933 1.00 96.62 166 LYS A C 1
ATOM 1296 O O . LYS A 1 166 ? -27.722 3.741 14.482 1.00 96.62 166 LYS A O 1
ATOM 1301 N N . TYR A 1 167 ? -25.617 2.970 14.322 1.00 96.81 167 TYR A N 1
ATOM 1302 C CA . TYR A 1 167 ? -25.275 3.696 13.093 1.00 96.81 167 TYR A CA 1
ATOM 1303 C C . TYR A 1 167 ? -25.322 2.818 11.838 1.00 96.81 167 TYR A C 1
ATOM 1305 O O . TYR A 1 167 ? -25.365 3.352 10.733 1.00 96.81 167 TYR A O 1
ATOM 1313 N N . GLY A 1 168 ? -25.333 1.494 12.001 1.00 96.50 168 GLY A N 1
ATOM 1314 C CA . GLY A 1 168 ? -25.423 0.528 10.912 1.00 96.50 168 GLY A CA 1
ATOM 1315 C C . GLY A 1 168 ? -24.988 -0.880 11.334 1.00 96.50 168 GLY A C 1
ATOM 1316 O O . GLY A 1 168 ? -24.486 -1.072 12.443 1.00 96.50 168 GLY A O 1
ATOM 1317 N N . PRO A 1 169 ? -25.172 -1.887 10.464 1.00 97.06 169 PRO A N 1
ATOM 1318 C CA . PRO A 1 169 ? -24.777 -3.262 10.748 1.00 97.06 169 PRO A CA 1
ATOM 1319 C C . PRO A 1 169 ? -23.255 -3.396 10.899 1.00 97.06 169 PRO A C 1
ATOM 1321 O O . PRO A 1 169 ? -22.493 -3.113 9.969 1.00 97.06 169 PRO A O 1
ATOM 1324 N N . VAL A 1 170 ? -22.832 -3.886 12.067 1.00 97.75 170 VAL A N 1
ATOM 1325 C CA . VAL A 1 170 ? -21.436 -4.228 12.374 1.00 97.75 170 VAL A CA 1
ATOM 1326 C C . VAL A 1 170 ? -21.127 -5.624 11.830 1.00 97.75 170 VAL A C 1
ATOM 1328 O O . VAL A 1 170 ? -21.748 -6.606 12.233 1.00 97.75 170 VAL A O 1
ATOM 1331 N N . VAL A 1 171 ? -20.167 -5.703 10.910 1.00 97.56 171 VAL A N 1
ATOM 1332 C CA . VAL A 1 171 ? -19.678 -6.932 10.267 1.00 97.56 171 VAL A CA 1
ATOM 1333 C C . VAL A 1 171 ? -18.639 -7.629 11.139 1.00 97.56 171 VAL A C 1
ATOM 1335 O O . VAL A 1 171 ? -18.686 -8.846 11.301 1.00 97.56 171 VAL A O 1
ATOM 1338 N N . SER A 1 172 ? -17.702 -6.871 11.709 1.00 97.00 172 SER A N 1
ATOM 1339 C CA . SER A 1 172 ? -16.708 -7.400 12.642 1.00 97.00 172 SER A CA 1
ATOM 1340 C C . SER A 1 172 ? -16.202 -6.326 13.596 1.00 97.00 172 SER A C 1
ATOM 1342 O O . SER A 1 172 ? -16.280 -5.129 13.322 1.00 97.00 172 SER A O 1
ATOM 1344 N N . LEU A 1 173 ? -15.664 -6.773 14.728 1.00 95.56 173 LEU A N 1
ATOM 1345 C CA . LEU A 1 173 ? -15.083 -5.925 15.759 1.00 95.56 173 LEU A CA 1
ATOM 1346 C C . LEU A 1 173 ? -13.762 -6.555 16.211 1.00 95.56 173 LEU A C 1
ATOM 1348 O O . LEU A 1 173 ? -13.694 -7.767 16.405 1.00 95.56 173 LEU A O 1
ATOM 1352 N N . LEU A 1 174 ? -12.708 -5.748 16.331 1.00 93.88 174 LEU A N 1
ATOM 1353 C CA . LEU A 1 174 ? -11.387 -6.178 16.787 1.00 93.88 174 LEU A CA 1
ATOM 1354 C C . LEU A 1 174 ? -10.849 -5.222 17.852 1.00 93.88 174 LEU A C 1
ATOM 1356 O O . LEU A 1 174 ? -10.781 -4.013 17.628 1.00 93.88 174 LEU A O 1
ATOM 1360 N N . ILE A 1 175 ? -10.382 -5.792 18.961 1.00 91.94 175 ILE A N 1
ATOM 1361 C CA . ILE A 1 175 ? -9.617 -5.098 20.000 1.00 91.94 175 ILE A CA 1
ATOM 1362 C C . ILE A 1 175 ? -8.279 -5.832 20.165 1.00 91.94 175 ILE A C 1
ATOM 1364 O O . ILE A 1 175 ? -8.264 -6.938 20.712 1.00 91.94 175 ILE A O 1
ATOM 1368 N N . PRO A 1 176 ? -7.155 -5.276 19.678 1.00 89.00 176 PRO A N 1
ATOM 1369 C CA . PRO A 1 176 ? -5.847 -5.906 19.824 1.00 89.00 176 PRO A CA 1
ATOM 1370 C C . PRO A 1 176 ? -5.401 -5.931 21.293 1.00 89.00 176 PRO A 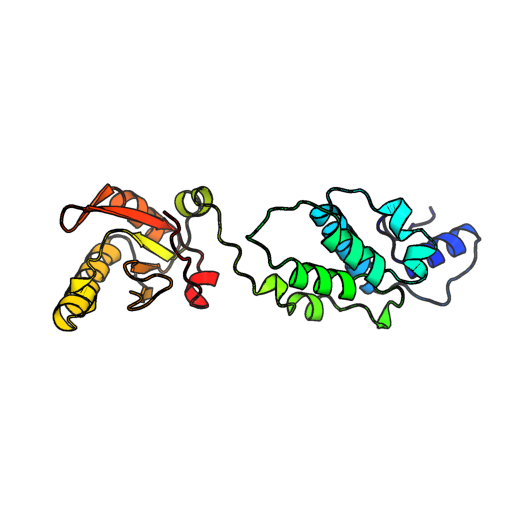C 1
ATOM 1372 O O . PRO A 1 176 ? -5.313 -4.886 21.942 1.00 89.00 176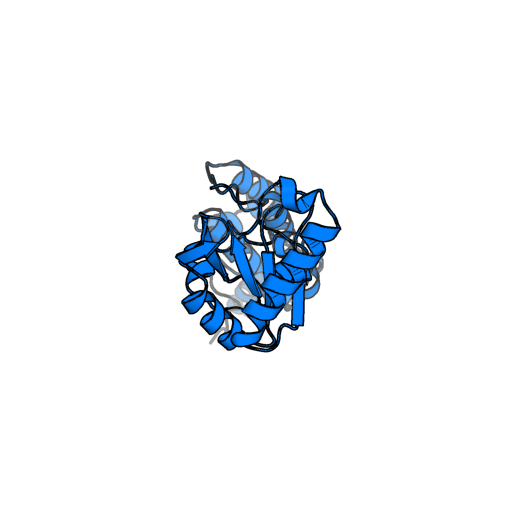 PRO A O 1
ATOM 1375 N N . LYS A 1 177 ? -5.077 -7.126 21.810 1.00 85.00 177 LYS A N 1
ATOM 1376 C CA . LYS A 1 177 ? -4.533 -7.314 23.171 1.00 85.00 177 LYS A CA 1
ATOM 1377 C C . LYS A 1 177 ? -3.032 -6.950 23.258 1.00 85.00 177 LYS A C 1
ATOM 1379 O O . LYS A 1 177 ? -2.535 -6.620 24.334 1.00 85.00 177 LYS A O 1
ATOM 1384 N N . GLU A 1 178 ? -2.326 -6.929 22.123 1.00 84.88 178 GLU A N 1
ATOM 1385 C CA . GLU A 1 178 ? -0.885 -6.651 22.017 1.00 84.88 178 GLU A CA 1
ATOM 1386 C C . GLU A 1 178 ? -0.569 -5.551 20.989 1.00 84.88 178 GLU A C 1
ATOM 1388 O O . GLU A 1 178 ? -1.428 -5.110 20.227 1.00 84.88 178 GLU A O 1
ATOM 1393 N N . ASN A 1 179 ? 0.681 -5.077 20.985 1.00 83.12 179 ASN A N 1
ATOM 1394 C CA . ASN A 1 179 ? 1.162 -4.134 19.977 1.00 83.12 179 ASN A CA 1
ATOM 1395 C C . ASN A 1 179 ? 1.502 -4.848 18.656 1.00 83.12 179 ASN A C 1
ATOM 1397 O O . ASN A 1 179 ? 2.012 -5.966 18.696 1.00 83.12 179 ASN A O 1
ATOM 1401 N N . PRO A 1 180 ? 1.338 -4.182 17.497 1.00 84.12 180 PRO A N 1
ATOM 1402 C CA . PRO A 1 180 ? 0.786 -2.837 17.310 1.00 84.12 180 PRO A CA 1
ATOM 1403 C C . PRO A 1 180 ? -0.746 -2.796 17.450 1.00 84.12 180 PRO A C 1
ATOM 1405 O O . PRO A 1 180 ? -1.431 -3.763 17.150 1.00 84.12 180 PRO A O 1
ATOM 1408 N N . GLY A 1 181 ? -1.289 -1.648 17.870 1.00 85.25 181 GLY A N 1
ATOM 1409 C CA . GLY A 1 181 ? -2.741 -1.425 17.951 1.00 85.25 181 GLY A CA 1
ATOM 1410 C C . GLY A 1 181 ? -3.372 -1.669 19.325 1.00 85.25 181 GLY A C 1
ATOM 1411 O O . GLY A 1 181 ? -4.583 -1.504 19.462 1.00 85.25 181 GLY A O 1
ATOM 1412 N N . LYS A 1 182 ? -2.575 -2.005 20.349 1.00 87.06 182 LYS A N 1
ATOM 1413 C CA . LYS A 1 182 ? -3.052 -2.115 21.733 1.00 87.06 182 LYS A CA 1
ATOM 1414 C C . LYS A 1 182 ? -3.799 -0.842 22.152 1.00 87.06 182 LYS A C 1
ATOM 1416 O O . LYS A 1 182 ? -3.328 0.269 21.905 1.00 87.06 182 LYS A O 1
ATOM 1421 N N . GLY A 1 183 ? -4.964 -1.011 22.778 1.00 85.50 183 GLY A N 1
ATOM 1422 C CA . GLY A 1 183 ? -5.803 0.099 23.249 1.00 85.50 183 GLY A CA 1
ATOM 1423 C C . GLY A 1 183 ? -6.633 0.794 22.159 1.00 85.50 183 GLY A C 1
ATOM 1424 O O . GLY A 1 183 ? -7.291 1.797 22.438 1.00 85.50 183 GLY A O 1
ATOM 1425 N N . GLN A 1 184 ? -6.607 0.282 20.925 1.00 90.94 184 GLN A N 1
ATOM 1426 C CA . GLN A 1 184 ? -7.451 0.740 19.821 1.00 90.94 184 GLN A CA 1
ATOM 1427 C C . GLN A 1 184 ? -8.603 -0.239 19.605 1.00 90.94 184 GLN A C 1
ATOM 1429 O O . GLN A 1 184 ? -8.466 -1.437 19.848 1.00 90.94 184 GLN A O 1
ATOM 1434 N N . VAL A 1 185 ? -9.723 0.264 19.094 1.00 93.62 185 VAL A N 1
ATOM 1435 C CA . VAL A 1 185 ? -10.877 -0.566 18.739 1.00 93.62 185 VAL A CA 1
ATOM 1436 C C . VAL A 1 185 ? -11.205 -0.354 17.275 1.00 93.62 185 VAL A C 1
ATOM 1438 O O . VAL A 1 185 ? -11.265 0.782 16.811 1.00 93.62 185 VAL A O 1
ATOM 1441 N N . PHE A 1 186 ? -11.416 -1.440 16.545 1.00 96.31 186 PHE A N 1
ATOM 1442 C CA . PHE A 1 186 ? -11.741 -1.412 15.126 1.00 96.31 186 PHE A CA 1
ATOM 1443 C C . PHE A 1 186 ? -13.118 -2.015 14.909 1.00 96.31 186 PHE A C 1
ATOM 1445 O O . PHE A 1 186 ? -13.377 -3.136 15.341 1.00 96.31 186 PHE A O 1
ATOM 1452 N N . VAL A 1 187 ? -13.977 -1.280 14.213 1.00 97.69 187 VAL A N 1
ATOM 1453 C CA . VAL A 1 187 ? -15.355 -1.667 13.917 1.00 97.69 187 VAL A CA 1
ATOM 1454 C C . VAL A 1 187 ? -15.541 -1.627 12.409 1.00 97.69 187 VAL A C 1
ATOM 1456 O O . VAL A 1 187 ? -15.485 -0.560 11.804 1.00 97.69 187 VAL A O 1
ATOM 1459 N N . GLU A 1 188 ? -15.738 -2.785 11.788 1.00 98.25 188 GLU A N 1
ATOM 1460 C CA . GLU A 1 188 ? -16.100 -2.885 10.377 1.00 98.25 188 GLU A CA 1
ATOM 1461 C C . GLU A 1 188 ? -17.620 -2.841 10.238 1.00 98.25 188 GLU A C 1
ATOM 1463 O O . GLU A 1 188 ? -18.330 -3.680 10.786 1.00 98.25 188 GLU A O 1
ATOM 1468 N N . TYR A 1 189 ? -18.111 -1.881 9.469 1.00 98.44 189 TYR A N 1
ATOM 1469 C CA . TYR A 1 189 ? -19.493 -1.770 9.028 1.00 98.44 189 TYR A CA 1
ATOM 1470 C C . TYR A 1 189 ? -19.676 -2.390 7.642 1.00 98.44 189 TYR A C 1
ATOM 1472 O O . TYR A 1 189 ? -18.719 -2.568 6.887 1.00 98.44 189 TYR A O 1
ATOM 1480 N N . ALA A 1 190 ? -20.927 -2.656 7.260 1.00 96.75 190 ALA A N 1
ATOM 1481 C CA . ALA A 1 190 ? -21.238 -3.153 5.918 1.00 96.75 190 ALA A CA 1
ATOM 1482 C C . ALA A 1 190 ? -20.874 -2.155 4.802 1.00 96.75 190 ALA A C 1
ATOM 1484 O O . ALA A 1 190 ? -20.592 -2.561 3.675 1.00 96.75 190 ALA A O 1
ATOM 1485 N N . ASN A 1 191 ? -20.893 -0.849 5.088 1.00 95.75 191 ASN A N 1
ATOM 1486 C CA . ASN A 1 191 ? -20.544 0.190 4.126 1.00 95.75 191 ASN A CA 1
ATOM 1487 C C . ASN A 1 191 ? -19.891 1.412 4.801 1.00 95.75 191 ASN A C 1
ATOM 1489 O O . ASN A 1 191 ? -19.971 1.611 6.012 1.00 95.75 191 ASN A O 1
ATOM 1493 N N . ALA A 1 192 ? -19.241 2.255 3.995 1.00 97.31 192 ALA A N 1
ATOM 1494 C CA . ALA A 1 192 ? -18.536 3.444 4.479 1.00 97.31 192 ALA A CA 1
ATOM 1495 C C . ALA A 1 192 ? -19.467 4.569 4.976 1.00 97.31 192 ALA A C 1
ATOM 1497 O O . ALA A 1 192 ? -19.033 5.439 5.731 1.00 97.31 192 ALA A O 1
ATOM 1498 N N . GLY A 1 193 ? -20.737 4.573 4.554 1.00 97.81 193 GLY A N 1
ATOM 1499 C CA . GLY A 1 193 ? -21.731 5.553 4.995 1.00 97.81 193 GLY A CA 1
ATOM 1500 C C . GLY A 1 193 ? -22.048 5.406 6.482 1.00 97.81 193 GLY A C 1
ATOM 1501 O O . GLY A 1 193 ? -22.020 6.397 7.212 1.00 97.81 193 GLY A O 1
ATOM 1502 N N . ASP A 1 194 ? -22.242 4.171 6.935 1.00 97.88 194 ASP A N 1
ATOM 1503 C CA . ASP A 1 194 ? -22.521 3.846 8.339 1.00 97.88 194 ASP A CA 1
ATOM 1504 C C . ASP A 1 194 ? -21.335 4.220 9.238 1.00 97.88 194 ASP A C 1
ATOM 1506 O O . ASP A 1 194 ? -21.491 4.924 10.237 1.00 97.88 194 ASP A O 1
ATOM 1510 N N . SER A 1 195 ? -20.113 3.863 8.819 1.00 97.62 195 SER A N 1
ATOM 1511 C CA . SER A 1 195 ? -18.893 4.272 9.525 1.00 97.62 195 SER A CA 1
ATOM 1512 C C . SER A 1 195 ? -18.761 5.795 9.611 1.00 97.62 195 SER A C 1
ATOM 1514 O O . SER A 1 195 ? -18.272 6.307 10.618 1.00 97.62 195 SER A O 1
ATOM 1516 N N . LYS A 1 196 ? -19.175 6.539 8.575 1.00 97.75 196 LYS A N 1
ATOM 1517 C CA . LYS A 1 196 ? -19.159 8.010 8.581 1.00 97.75 196 LYS A CA 1
ATOM 1518 C C . LYS A 1 196 ? -20.172 8.583 9.567 1.00 97.75 196 LYS A C 1
ATOM 1520 O O . LYS A 1 196 ? -19.862 9.547 10.268 1.00 97.75 196 LYS A O 1
ATOM 1525 N N . ALA A 1 197 ? -21.370 8.003 9.627 1.00 97.50 197 ALA A N 1
ATOM 1526 C CA . ALA A 1 197 ? -22.383 8.388 10.603 1.00 97.50 197 ALA A CA 1
ATOM 1527 C C . ALA A 1 197 ? -21.883 8.146 12.036 1.00 97.50 197 ALA A C 1
ATOM 1529 O O . ALA A 1 197 ? -21.969 9.049 12.869 1.00 97.50 197 ALA A O 1
ATOM 1530 N N . ALA A 1 198 ? -21.271 6.986 12.286 1.00 97.00 198 ALA A N 1
ATOM 1531 C CA . ALA A 1 198 ? -20.664 6.648 13.568 1.00 97.00 198 ALA A CA 1
ATOM 1532 C C . ALA A 1 198 ? -19.526 7.608 13.948 1.00 97.00 198 ALA A C 1
ATOM 1534 O O . ALA A 1 198 ? -19.541 8.165 15.043 1.00 97.00 198 ALA A O 1
ATOM 1535 N N . GLN A 1 199 ? -18.579 7.886 13.041 1.00 97.06 199 GLN A N 1
ATOM 1536 C CA . GLN A 1 199 ? -17.475 8.826 13.292 1.00 97.06 199 GLN A CA 1
ATOM 1537 C C . GLN A 1 199 ? -17.989 10.199 13.746 1.00 97.06 199 GLN A C 1
ATOM 1539 O O . GLN A 1 199 ? -17.513 10.741 14.744 1.00 97.06 199 GLN A O 1
ATOM 1544 N N . LYS A 1 200 ? -18.987 10.743 13.035 1.00 95.88 200 LYS A N 1
ATOM 1545 C CA . LYS A 1 200 ? -19.577 12.055 13.329 1.00 95.88 200 LYS A CA 1
ATOM 1546 C C . LYS A 1 200 ? -20.170 12.127 14.738 1.00 95.88 200 LYS A C 1
ATOM 1548 O O . LYS A 1 200 ? -20.166 13.196 15.339 1.00 95.88 200 LYS A O 1
ATOM 1553 N N . MET A 1 201 ? -20.709 11.014 15.228 1.00 95.56 201 MET A N 1
ATOM 1554 C CA . MET A 1 201 ? -21.399 10.955 16.514 1.00 95.56 201 MET A CA 1
ATOM 1555 C C . MET A 1 201 ? -20.484 10.555 17.669 1.00 95.56 201 MET A C 1
ATOM 1557 O O . MET A 1 201 ? -20.730 10.985 18.791 1.00 95.56 201 MET A O 1
ATOM 1561 N N . LEU A 1 202 ? -19.463 9.734 17.418 1.00 93.56 202 LEU A N 1
ATOM 1562 C CA . LEU A 1 202 ? -18.587 9.178 18.452 1.00 93.56 202 LEU A CA 1
ATOM 1563 C C . LEU A 1 202 ? -17.345 10.035 18.712 1.00 93.56 202 LEU A C 1
ATOM 1565 O O . LEU A 1 202 ? -16.906 10.117 19.859 1.00 93.56 202 LEU A O 1
ATOM 1569 N N . THR A 1 203 ? -16.786 10.698 17.694 1.00 92.44 203 THR A N 1
ATOM 1570 C CA . THR A 1 203 ? -15.647 11.604 17.900 1.00 92.44 203 THR A CA 1
ATOM 1571 C C . THR A 1 203 ? -16.030 12.729 18.858 1.00 92.44 203 THR A C 1
ATOM 1573 O O . THR A 1 203 ? -17.004 13.445 18.637 1.00 92.44 203 THR A O 1
ATOM 1576 N N . GLY A 1 204 ? -15.241 12.904 19.919 1.00 90.06 204 GLY A N 1
ATOM 1577 C CA . GLY A 1 204 ? -15.452 13.925 20.943 1.00 90.06 204 GLY A CA 1
ATOM 1578 C C . GLY A 1 204 ? -16.437 13.536 22.049 1.00 90.06 204 GLY A C 1
ATOM 1579 O O . GLY A 1 204 ? -16.607 14.316 22.986 1.00 90.06 204 GLY A O 1
ATOM 1580 N N . LYS A 1 205 ? -17.059 12.347 22.004 1.00 90.75 205 LYS A N 1
ATOM 1581 C CA . LYS A 1 205 ? -17.777 11.813 23.172 1.00 90.75 205 LYS A CA 1
ATOM 1582 C C . LYS A 1 205 ? -16.796 11.488 24.299 1.00 90.75 205 LYS A C 1
ATOM 1584 O O . LYS A 1 205 ? -15.625 11.202 24.053 1.00 90.75 205 LYS A O 1
ATOM 1589 N N . ILE A 1 206 ? -17.294 11.525 25.533 1.00 84.81 206 ILE A N 1
ATOM 1590 C CA . ILE A 1 206 ? -16.533 11.144 26.723 1.00 84.81 206 ILE A CA 1
ATOM 1591 C C . ILE A 1 206 ? -16.828 9.678 27.042 1.00 84.81 206 ILE A C 1
ATOM 1593 O O . ILE A 1 206 ? -17.991 9.308 27.191 1.00 84.81 206 ILE A O 1
ATOM 1597 N N . PHE A 1 207 ? -15.777 8.876 27.169 1.00 79.25 207 PHE A N 1
ATOM 1598 C CA . PHE A 1 207 ? -15.816 7.496 27.642 1.00 79.25 207 PHE A CA 1
ATOM 1599 C C . PHE A 1 207 ? -14.748 7.338 28.728 1.00 79.25 207 PHE A C 1
ATOM 1601 O O . PHE A 1 207 ? -13.599 7.717 28.506 1.00 79.25 207 PHE A O 1
ATOM 1608 N N . ASP A 1 208 ? -15.140 6.884 29.922 1.00 75.81 208 ASP A N 1
ATOM 1609 C CA . ASP A 1 208 ? -14.254 6.766 31.096 1.00 75.81 208 ASP A CA 1
ATOM 1610 C C . ASP A 1 208 ? -13.399 8.032 31.364 1.00 75.81 208 ASP A C 1
ATOM 1612 O O . ASP A 1 208 ? -12.183 8.004 31.553 1.00 75.81 208 ASP A O 1
ATOM 1616 N N . GLY A 1 209 ? -14.030 9.208 31.264 1.00 79.62 209 GLY A N 1
ATOM 1617 C CA . GLY A 1 209 ? -13.365 10.502 31.469 1.00 79.62 209 GLY A CA 1
ATOM 1618 C C . GLY A 1 209 ? -12.403 10.942 30.354 1.00 79.62 209 GLY A C 1
ATOM 1619 O O . GLY A 1 209 ? -11.802 12.011 30.468 1.00 79.62 209 GLY A O 1
ATOM 1620 N N . LYS A 1 210 ? -12.269 10.176 29.263 1.00 83.25 210 LYS A N 1
ATOM 1621 C CA . LYS A 1 210 ? -11.420 10.498 28.105 1.00 83.25 210 LYS A CA 1
ATOM 1622 C C . LYS A 1 210 ? -12.250 10.837 26.875 1.00 83.25 210 LYS A C 1
ATOM 1624 O O . LYS A 1 210 ? -13.332 10.298 26.665 1.00 83.25 210 LYS A O 1
ATOM 1629 N N . PHE A 1 211 ? -11.717 11.717 26.029 1.00 88.69 211 PHE A N 1
ATOM 1630 C CA . PHE A 1 211 ? -12.319 12.008 24.732 1.00 88.69 211 PHE A CA 1
ATOM 1631 C C . PHE A 1 211 ? -11.995 10.907 23.727 1.00 88.69 211 PHE A C 1
ATOM 1633 O O . PHE A 1 211 ? -10.824 10.643 23.433 1.00 88.69 211 PHE A O 1
ATOM 1640 N N . VAL A 1 212 ? -13.045 10.321 23.162 1.00 91.06 212 VAL A N 1
ATOM 1641 C CA . VAL A 1 212 ? -12.948 9.351 22.075 1.00 91.06 212 VAL A CA 1
ATOM 1642 C C . VAL A 1 212 ? -12.523 10.069 20.800 1.00 91.06 212 VAL A C 1
ATOM 1644 O O . VAL A 1 212 ? -13.128 11.065 20.394 1.00 91.06 212 VAL A O 1
ATOM 1647 N N . VAL A 1 213 ? -11.499 9.542 20.134 1.00 92.12 213 VAL A N 1
ATOM 1648 C CA . VAL A 1 213 ? -11.106 9.986 18.791 1.00 92.12 213 VAL A CA 1
ATOM 1649 C C . VAL A 1 213 ? -11.474 8.884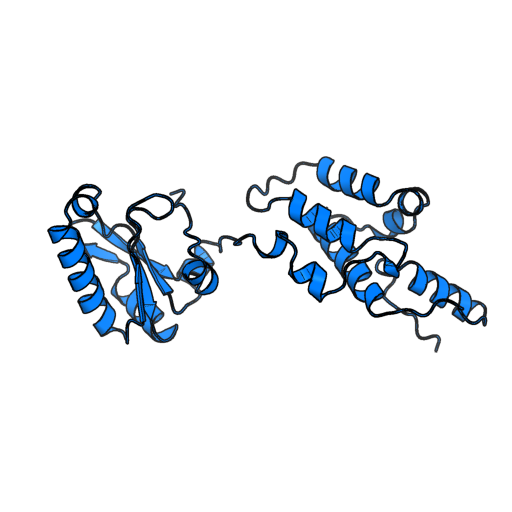 17.810 1.00 92.12 213 VAL A C 1
ATOM 1651 O O . VAL A 1 213 ? -10.942 7.780 17.914 1.00 92.12 213 VAL A O 1
ATOM 1654 N N . ALA A 1 214 ? -12.368 9.171 16.862 1.00 94.56 214 ALA A N 1
ATOM 1655 C CA . ALA A 1 214 ? -12.738 8.227 15.815 1.00 94.56 214 ALA A CA 1
ATOM 1656 C C . ALA A 1 214 ? -12.136 8.646 14.466 1.00 94.56 214 ALA A C 1
ATOM 1658 O O . ALA A 1 214 ? -12.368 9.750 13.966 1.00 94.56 214 ALA A O 1
ATOM 1659 N N . THR A 1 215 ? -11.375 7.743 13.856 1.00 95.00 215 THR A N 1
ATOM 1660 C CA . THR A 1 215 ? -10.826 7.896 12.504 1.00 95.00 215 THR A CA 1
ATOM 1661 C C . THR A 1 215 ? -11.323 6.753 11.630 1.00 95.00 215 THR A C 1
ATOM 1663 O O . THR A 1 215 ? -11.578 5.661 12.123 1.00 95.00 215 THR A O 1
ATOM 1666 N N . PHE A 1 216 ? -11.426 6.953 10.327 1.00 96.06 216 PHE A N 1
ATOM 1667 C CA . PHE A 1 216 ? -11.529 5.854 9.374 1.00 96.06 216 PHE A CA 1
ATOM 1668 C C . PHE A 1 216 ? -10.248 5.021 9.368 1.00 96.06 216 PHE A C 1
ATOM 1670 O O . PHE A 1 216 ? -9.200 5.454 9.857 1.00 96.06 216 PHE A O 1
ATOM 1677 N N . TYR A 1 217 ? -10.342 3.806 8.841 1.00 93.94 217 TYR A N 1
ATOM 1678 C CA . TYR A 1 217 ? -9.225 2.881 8.711 1.00 93.94 217 TYR A CA 1
ATOM 1679 C C . TYR A 1 217 ? -9.304 2.115 7.384 1.00 93.94 217 TYR A C 1
ATOM 1681 O O . TYR A 1 217 ? -10.384 1.647 7.018 1.00 93.94 217 TYR A O 1
ATOM 1689 N N . PRO A 1 218 ? -8.213 1.947 6.618 1.00 92.75 218 PRO A N 1
ATOM 1690 C CA . PRO A 1 218 ? -8.285 1.242 5.343 1.00 92.75 218 PRO A CA 1
ATOM 1691 C C . PRO A 1 218 ? -8.765 -0.203 5.516 1.00 92.75 218 PRO A C 1
ATOM 1693 O O . PRO A 1 218 ? -8.133 -0.996 6.216 1.00 92.75 218 PRO A O 1
ATOM 1696 N N . LEU A 1 219 ? -9.845 -0.572 4.818 1.00 92.31 219 LEU A N 1
ATOM 1697 C CA . LEU A 1 219 ? -10.397 -1.933 4.854 1.00 92.31 219 LEU A CA 1
ATOM 1698 C C . LEU A 1 219 ? -9.335 -2.981 4.492 1.00 92.31 219 LEU A C 1
ATOM 1700 O O . LEU A 1 219 ? -9.244 -4.028 5.124 1.00 92.31 219 LEU A O 1
ATOM 1704 N N . SER A 1 220 ? -8.489 -2.680 3.506 1.00 88.44 220 SER A N 1
ATOM 1705 C CA . SER A 1 220 ? -7.411 -3.571 3.072 1.00 88.44 220 SER A CA 1
ATOM 1706 C C . SER A 1 220 ? -6.331 -3.779 4.138 1.00 88.44 220 SER A C 1
ATOM 1708 O O . SER A 1 220 ? -5.785 -4.875 4.229 1.00 88.44 220 SER A O 1
ATOM 1710 N N . ALA A 1 221 ? -6.027 -2.768 4.958 1.00 87.75 221 ALA A N 1
ATOM 1711 C CA . ALA A 1 221 ? -5.105 -2.912 6.083 1.00 87.75 221 ALA A CA 1
ATOM 1712 C C . ALA A 1 221 ? -5.741 -3.761 7.193 1.00 87.75 221 ALA A C 1
ATOM 1714 O O . ALA A 1 221 ? -5.134 -4.740 7.624 1.00 87.75 221 ALA A O 1
ATOM 1715 N N . TYR A 1 222 ? -6.997 -3.463 7.548 1.00 91.69 222 TYR A N 1
ATOM 1716 C CA . TYR A 1 222 ? -7.759 -4.202 8.557 1.00 91.69 222 TYR A CA 1
ATOM 1717 C C . TYR A 1 222 ? -7.886 -5.695 8.223 1.00 91.69 222 TYR A C 1
ATOM 1719 O O . TYR A 1 222 ? -7.517 -6.541 9.032 1.00 91.69 222 TYR A O 1
ATOM 1727 N N . LYS A 1 223 ? -8.310 -6.038 6.997 1.00 89.94 223 LYS A N 1
ATOM 1728 C CA . LYS A 1 223 ? -8.459 -7.439 6.556 1.00 89.94 223 LYS A CA 1
ATOM 1729 C C . LYS A 1 223 ? -7.145 -8.219 6.533 1.00 89.94 223 LYS A C 1
ATOM 1731 O O . LYS A 1 223 ? -7.163 -9.439 6.650 1.00 89.94 223 LYS A O 1
ATOM 1736 N N . ARG A 1 224 ? -6.013 -7.532 6.369 1.00 86.81 224 ARG A N 1
ATOM 1737 C CA . ARG A 1 224 ? -4.676 -8.138 6.408 1.00 86.81 224 ARG A CA 1
ATOM 1738 C C . ARG A 1 224 ? -4.077 -8.191 7.818 1.00 86.81 224 ARG A C 1
ATOM 1740 O O . ARG A 1 224 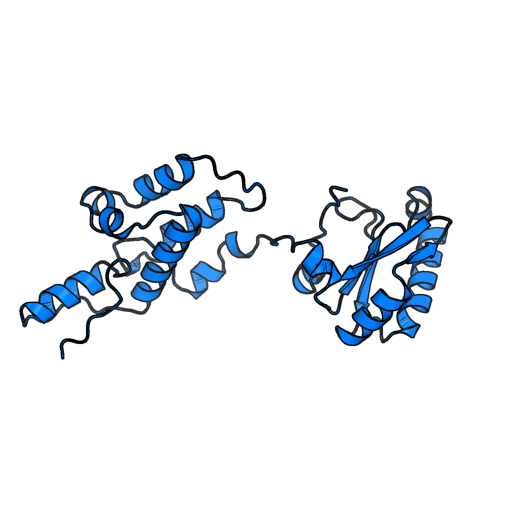? -2.971 -8.694 7.966 1.00 86.81 224 ARG A O 1
ATOM 1747 N N . GLY A 1 225 ? -4.764 -7.657 8.831 1.00 85.62 225 GLY A N 1
ATOM 1748 C CA . GLY A 1 225 ? -4.236 -7.556 10.193 1.00 85.62 225 GLY A CA 1
ATOM 1749 C C . GLY A 1 225 ? -3.081 -6.560 10.336 1.00 85.62 225 GLY A C 1
ATOM 1750 O O . GLY A 1 225 ? -2.356 -6.604 11.325 1.00 85.62 225 GLY A O 1
ATOM 1751 N N . TYR A 1 226 ? -2.887 -5.658 9.368 1.00 85.12 226 TYR A N 1
ATOM 1752 C CA . TYR A 1 226 ? -1.925 -4.571 9.518 1.00 85.12 226 TYR A CA 1
ATOM 1753 C C . TYR A 1 226 ? -2.548 -3.496 10.393 1.00 85.12 226 TYR A C 1
ATOM 1755 O O . TYR A 1 226 ? -3.525 -2.875 9.984 1.00 85.12 226 TYR A O 1
ATOM 1763 N N . LEU A 1 227 ? -1.967 -3.283 11.572 1.00 86.12 227 LEU A N 1
ATOM 1764 C CA . LEU A 1 227 ? -2.391 -2.273 12.535 1.00 86.12 227 LEU A CA 1
ATOM 1765 C C . LEU A 1 227 ? -1.307 -1.198 12.630 1.00 86.12 227 LEU A C 1
ATOM 1767 O O . LEU A 1 227 ? -0.130 -1.505 12.829 1.00 86.12 227 LEU A O 1
ATOM 1771 N N . TYR A 1 228 ? -1.687 0.070 12.466 1.00 78.75 228 TYR A N 1
ATOM 1772 C CA . TYR A 1 228 ? -0.733 1.177 12.546 1.00 78.75 228 TYR A CA 1
ATOM 1773 C C . TYR A 1 228 ? -0.383 1.455 14.007 1.00 78.75 228 TYR A C 1
ATOM 1775 O O . TYR A 1 228 ? -1.268 1.656 14.844 1.00 78.75 228 TYR A O 1
ATOM 1783 N N . GLN A 1 229 ? 0.913 1.509 14.309 1.00 67.44 229 GLN A N 1
ATOM 1784 C CA . GLN A 1 229 ? 1.380 1.992 15.600 1.00 67.44 229 GLN A CA 1
ATOM 1785 C C . GLN A 1 229 ? 1.122 3.500 15.669 1.00 67.44 229 GLN A C 1
ATOM 1787 O O . GLN A 1 229 ? 1.538 4.247 14.784 1.00 67.44 229 GLN A O 1
ATOM 1792 N N . ASN A 1 230 ? 0.402 3.953 16.695 1.00 61.50 230 ASN A N 1
ATOM 1793 C CA . ASN A 1 230 ? 0.252 5.384 16.920 1.00 61.50 230 ASN A CA 1
ATOM 1794 C C . ASN A 1 230 ? 1.593 5.927 17.426 1.00 61.50 230 ASN A C 1
ATOM 1796 O O . ASN A 1 230 ? 2.028 5.578 18.520 1.00 61.50 230 ASN A O 1
ATOM 1800 N N . LEU A 1 231 ? 2.231 6.770 16.620 1.00 44.53 231 LEU A N 1
ATOM 1801 C CA . LEU A 1 231 ? 3.247 7.721 17.063 1.00 44.53 231 LEU A CA 1
ATOM 1802 C C . LEU A 1 231 ? 2.507 9.039 17.326 1.00 44.53 231 LEU A C 1
ATOM 1804 O O . LEU A 1 231 ? 2.526 9.933 16.483 1.00 44.53 231 LEU A O 1
ATOM 1808 N N . LEU A 1 232 ? 1.734 9.091 18.412 1.00 38.44 232 LEU A N 1
ATOM 1809 C CA . LEU A 1 232 ? 1.225 10.354 18.954 1.00 38.44 232 LEU A CA 1
ATOM 1810 C C . LEU A 1 232 ? 2.189 10.833 20.035 1.00 38.44 232 LEU A C 1
ATOM 1812 O O . LEU A 1 232 ? 2.613 9.970 20.837 1.00 38.44 232 LEU A O 1
#